Protein AF-A0A6P1XYG0-F1 (afdb_monomer_lite)

Sequence (187 aa):
MRKFFLLLVLVVIGNYGFSNEYEPEKMLTEVNDDVAMYLGGVVAKGTGVTALQTNIVPQGKADIVITSAAGKKFEITGMKCTSMVQALDASNNEVAYMVTLFTVKESSLNKLNKQVKKNQVKFSTLLNTLGEKDLDSEMAGTAEEPDTNTFAKLRNLQVYDIFVKTLESKEIHLQIYVENFHDAKDL

pLDDT: mean 85.03, std 18.61, range [27.89, 98.38]

Foldseek 3Di:
DDDDDPDDDDDDDDDDDDPDPQDDDFDDKDQDQAKFKDFQPDQAHRRGIQEAEEQDDQDDRGWIKIFHSPQFAKFWQWKKKKKKKFFAAPVRDTPKMKIKIKIFDRVCSVQLRVQQDSRMHIPVRSVVSDDPVRIDMDMDMDRDDGDLVGGQKMKIWMKMWIWMATPVRDIGIHIYIHIHMDTSVRD

Radius of gyration: 18.16 Å; chains: 1; bounding box: 42×34×52 Å

Organism: NCBI:txid69710

Secondary structure (DSSP, 8-state):
-PPPPPPPP---------TTTSSPPPPPP-B-SSSEEEETT---TT--BSEEEESS---GGGPEEEE-TT---EEEEEEEEEEEEEEE-TT--EEEEEEEEEEE-HHHHHHHHHH-BTTEEEHHHHHHH--GGGEEEEEEE-SSPPPTTT-SEEEEEEEEEEEEEETT--EEEEEEEEEEEEEGGG-

Structure (mmCIF, N/CA/C/O backbone):
data_AF-A0A6P1XYG0-F1
#
_entry.id   AF-A0A6P1XYG0-F1
#
loop_
_atom_site.group_PDB
_atom_site.id
_atom_site.type_symbol
_atom_site.label_atom_id
_atom_site.label_alt_id
_atom_site.label_comp_id
_atom_site.label_asym_id
_atom_site.label_entity_id
_atom_site.label_seq_id
_atom_site.pdbx_PDB_ins_code
_atom_site.Cartn_x
_atom_site.Cartn_y
_atom_site.Cartn_z
_atom_site.occupancy
_atom_site.B_iso_or_equiv
_atom_site.auth_seq_id
_atom_site.auth_comp_id
_atom_site.auth_asym_id
_atom_site.auth_atom_id
_atom_site.pdbx_PDB_model_num
ATOM 1 N N . MET A 1 1 ? -15.536 10.580 -18.070 1.00 32.19 1 MET A N 1
ATOM 2 C CA . MET A 1 1 ? -14.247 10.304 -18.736 1.00 32.19 1 MET A CA 1
ATOM 3 C C . MET A 1 1 ? -13.171 11.146 -18.067 1.00 32.19 1 MET A C 1
ATOM 5 O O . MET A 1 1 ? -13.105 12.342 -18.322 1.00 32.19 1 MET A O 1
ATOM 9 N N . ARG A 1 2 ? -12.423 10.573 -17.115 1.00 27.89 2 ARG A N 1
ATOM 10 C CA . ARG A 1 2 ? -11.302 11.261 -16.457 1.00 27.89 2 ARG A CA 1
ATOM 11 C C . ARG A 1 2 ? -10.051 10.996 -17.292 1.00 27.89 2 ARG A C 1
ATOM 13 O O . ARG A 1 2 ? -9.730 9.843 -17.549 1.00 27.89 2 ARG A O 1
ATOM 20 N N . LYS A 1 3 ? -9.454 12.073 -17.795 1.00 29.44 3 LYS A N 1
ATOM 21 C CA . LYS A 1 3 ? -8.287 12.072 -18.678 1.00 29.44 3 LYS A CA 1
ATOM 22 C C . LYS A 1 3 ? -7.075 11.574 -17.886 1.00 29.44 3 LYS A C 1
ATOM 24 O O . LYS A 1 3 ? -6.761 12.160 -16.854 1.00 29.44 3 LYS A O 1
ATOM 29 N N . PHE A 1 4 ? -6.443 10.500 -18.350 1.00 33.53 4 PHE A N 1
ATOM 30 C CA . PHE A 1 4 ? -5.111 10.106 -17.900 1.00 33.53 4 PHE A CA 1
ATOM 31 C C . PHE A 1 4 ? -4.121 11.177 -18.373 1.00 33.53 4 PHE A C 1
ATOM 33 O O . PHE A 1 4 ? -4.112 11.539 -19.550 1.00 33.53 4 PHE A O 1
ATOM 40 N N . PHE A 1 5 ? -3.358 11.737 -17.438 1.00 34.00 5 PHE A N 1
ATOM 41 C CA . PHE A 1 5 ? -2.269 12.663 -17.725 1.00 34.00 5 PHE A CA 1
ATOM 42 C C . PHE A 1 5 ? -1.108 11.877 -18.350 1.00 34.00 5 PHE A C 1
ATOM 44 O O . PHE A 1 5 ? -0.567 10.981 -17.710 1.00 34.00 5 PHE A O 1
ATOM 51 N N . LEU A 1 6 ? -0.726 12.218 -19.586 1.00 30.80 6 LEU A N 1
ATOM 52 C CA . LEU A 1 6 ? 0.629 11.967 -20.080 1.00 30.80 6 LEU A CA 1
ATOM 53 C C . LEU A 1 6 ? 1.567 12.894 -19.298 1.00 30.80 6 LEU A C 1
ATOM 55 O O . LEU A 1 6 ? 1.412 14.115 -19.370 1.00 30.80 6 LEU A O 1
ATOM 59 N N . LEU A 1 7 ? 2.499 12.325 -18.532 1.00 30.70 7 LEU A N 1
ATOM 60 C CA . LEU A 1 7 ? 3.498 13.090 -17.791 1.00 30.70 7 LEU A CA 1
ATOM 61 C C . LEU A 1 7 ? 4.706 13.368 -18.696 1.00 30.70 7 LEU A C 1
ATOM 63 O O . LEU A 1 7 ? 5.314 12.451 -19.240 1.00 30.70 7 LEU A O 1
ATOM 67 N N . LEU A 1 8 ? 5.026 14.650 -18.857 1.00 27.98 8 LEU A N 1
ATOM 68 C CA . LEU A 1 8 ? 6.219 15.159 -19.529 1.00 27.98 8 LEU A CA 1
ATOM 69 C C . LEU A 1 8 ? 7.415 15.002 -18.569 1.00 27.98 8 LEU A C 1
ATOM 71 O O . LEU A 1 8 ? 7.366 15.524 -17.455 1.00 27.98 8 LEU A O 1
ATOM 75 N N . VAL A 1 9 ? 8.467 14.286 -18.974 1.00 35.31 9 VAL A N 1
ATOM 76 C CA . VAL A 1 9 ? 9.662 14.041 -18.146 1.00 35.31 9 VAL A CA 1
ATOM 77 C C . VAL A 1 9 ? 10.567 15.278 -18.156 1.00 35.31 9 VAL A C 1
ATOM 79 O O . VAL A 1 9 ? 11.023 15.716 -19.212 1.00 35.31 9 VAL A O 1
ATOM 82 N N . LEU A 1 10 ? 10.828 15.850 -16.976 1.00 30.33 10 LEU A N 1
ATOM 83 C CA . LEU A 1 10 ? 11.846 16.880 -16.751 1.00 30.33 10 LEU A CA 1
ATOM 84 C C . LEU A 1 10 ? 13.050 16.252 -16.038 1.00 30.33 10 LEU A C 1
ATOM 86 O O . LEU A 1 10 ? 12.907 15.585 -15.017 1.00 30.33 10 LEU A O 1
ATOM 90 N N . VAL A 1 11 ? 14.225 16.492 -16.618 1.00 37.03 11 VAL A N 1
ATOM 91 C CA . VAL A 1 11 ? 15.544 15.981 -16.228 1.00 37.03 11 VAL A CA 1
ATOM 92 C C . VAL A 1 11 ? 15.911 16.391 -14.800 1.00 37.03 11 VAL A C 1
ATOM 94 O O . VAL A 1 11 ? 15.968 17.581 -14.492 1.00 37.03 11 VAL A O 1
ATOM 97 N N . VAL A 1 12 ? 16.267 15.412 -13.966 1.00 39.09 12 VAL A N 1
ATOM 98 C CA . VAL A 1 12 ? 17.053 15.625 -12.743 1.00 39.09 12 VAL A CA 1
ATOM 99 C C . VAL A 1 12 ? 18.252 14.684 -12.787 1.00 39.09 12 VAL A C 1
ATOM 101 O O . VAL A 1 12 ? 18.105 13.475 -12.929 1.00 39.09 12 VAL A O 1
ATOM 104 N N . ILE A 1 13 ? 19.450 15.265 -12.711 1.00 46.19 13 ILE A N 1
ATOM 105 C CA . ILE A 1 13 ? 20.725 14.547 -12.685 1.00 46.19 13 ILE A CA 1
ATOM 106 C C . ILE A 1 13 ? 20.932 13.965 -11.284 1.00 46.19 13 ILE A C 1
ATOM 108 O O . ILE A 1 13 ? 20.944 14.708 -10.305 1.00 46.19 13 ILE A O 1
ATOM 112 N N . GLY A 1 14 ? 21.180 12.658 -11.212 1.00 34.31 14 GLY A N 1
ATOM 113 C CA . GLY A 1 14 ? 21.637 11.975 -10.005 1.00 34.31 14 GLY A CA 1
ATOM 114 C C . GLY A 1 14 ? 22.116 10.559 -10.317 1.00 34.31 14 GLY A C 1
ATOM 115 O O . GLY A 1 14 ? 21.328 9.625 -10.312 1.00 34.31 14 GLY A O 1
ATOM 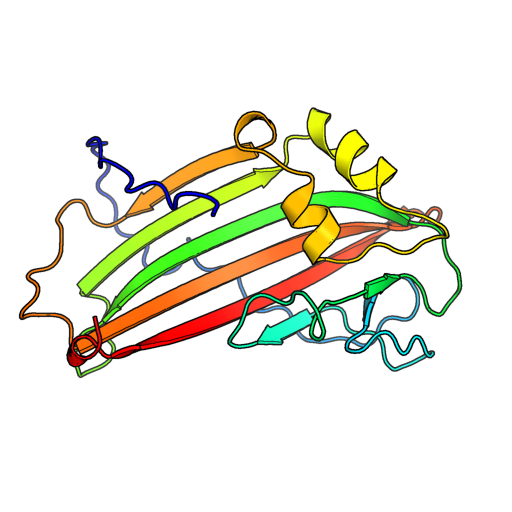116 N N . ASN A 1 15 ? 23.413 10.408 -10.594 1.00 42.38 15 ASN A N 1
ATOM 117 C CA . ASN A 1 15 ? 24.101 9.114 -10.590 1.00 42.38 15 ASN A CA 1
ATOM 118 C C . ASN A 1 15 ? 24.226 8.624 -9.143 1.00 42.38 15 ASN A C 1
ATOM 120 O O . ASN A 1 15 ? 24.768 9.377 -8.346 1.00 42.38 15 ASN A O 1
ATOM 124 N N . TYR A 1 16 ? 23.787 7.401 -8.838 1.00 38.59 16 TYR A N 1
ATOM 125 C CA . TYR A 1 16 ? 24.490 6.362 -8.060 1.00 38.59 16 TYR A CA 1
ATOM 126 C C . TYR A 1 16 ? 23.597 5.109 -8.042 1.00 38.59 16 TYR A C 1
ATOM 128 O O . TYR A 1 16 ? 22.403 5.193 -7.772 1.00 38.59 16 TYR A O 1
ATOM 136 N N . GLY A 1 17 ? 24.166 3.956 -8.406 1.00 44.09 17 GLY A N 1
ATOM 137 C CA . GLY A 1 17 ? 23.440 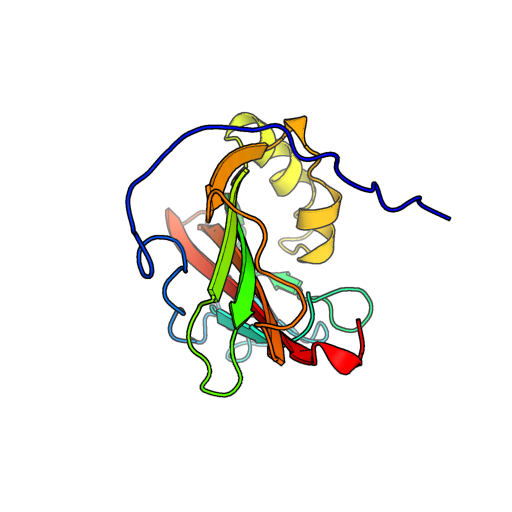2.692 -8.519 1.00 44.09 17 GLY A CA 1
ATOM 138 C C . GLY A 1 17 ? 22.923 2.188 -7.172 1.00 44.09 17 GLY A C 1
ATOM 139 O O . GLY A 1 17 ? 23.692 2.069 -6.224 1.00 44.09 17 GLY A O 1
ATOM 140 N N . PHE A 1 18 ? 21.635 1.850 -7.121 1.00 41.34 18 PHE A N 1
ATOM 141 C CA . PHE A 1 18 ? 20.968 1.317 -5.933 1.00 41.34 18 PHE A CA 1
ATOM 142 C C . PHE A 1 18 ? 19.881 0.315 -6.323 1.00 41.34 18 PHE A C 1
ATOM 144 O O . PHE A 1 18 ? 18.714 0.557 -6.063 1.00 41.34 18 PHE A O 1
ATOM 151 N N . SER A 1 19 ? 20.217 -0.824 -6.935 1.00 39.41 19 SER A N 1
ATOM 152 C CA . SER A 1 19 ? 19.186 -1.771 -7.404 1.00 39.41 19 SER A CA 1
ATOM 153 C C . SER A 1 19 ? 18.402 -2.499 -6.289 1.00 39.41 19 SER A C 1
ATOM 155 O O . SER A 1 19 ? 17.571 -3.339 -6.598 1.00 39.41 19 SER A O 1
ATOM 157 N N . ASN A 1 20 ? 18.668 -2.219 -5.002 1.00 46.09 20 ASN A N 1
ATOM 158 C CA . ASN A 1 20 ? 18.039 -2.884 -3.847 1.00 46.09 20 ASN A CA 1
ATOM 159 C C . ASN A 1 20 ? 17.537 -1.933 -2.736 1.00 46.09 20 ASN A C 1
ATOM 161 O O . ASN A 1 20 ? 16.989 -2.422 -1.754 1.00 46.09 20 ASN A O 1
ATOM 165 N N . GLU A 1 21 ? 17.706 -0.606 -2.831 1.00 56.50 21 GLU A N 1
ATOM 166 C CA . GLU A 1 21 ? 17.231 0.309 -1.765 1.00 56.50 21 GLU A CA 1
ATOM 167 C C . GLU A 1 21 ? 15.785 0.780 -1.955 1.00 56.50 21 GLU A C 1
ATOM 169 O O . GLU A 1 21 ? 15.158 1.262 -1.014 1.00 56.50 21 GLU A O 1
ATOM 174 N N . TYR A 1 22 ? 15.241 0.656 -3.165 1.00 70.12 22 TYR A N 1
ATOM 175 C CA . TYR A 1 22 ? 13.968 1.281 -3.515 1.00 70.12 22 TYR A CA 1
ATOM 176 C C . TYR A 1 22 ? 12.751 0.356 -3.422 1.00 70.12 22 TYR A C 1
ATOM 178 O O . TYR A 1 22 ? 11.627 0.850 -3.351 1.00 70.12 22 TYR A O 1
ATOM 186 N N . GLU A 1 23 ? 12.943 -0.965 -3.434 1.00 85.19 23 GLU A N 1
ATOM 187 C CA . GLU A 1 23 ? 11.863 -1.943 -3.321 1.00 85.19 23 GLU A CA 1
ATOM 188 C C . GLU A 1 23 ? 11.656 -2.324 -1.849 1.00 85.19 23 GLU A C 1
ATOM 190 O O . GLU A 1 23 ? 12.553 -2.913 -1.244 1.00 85.19 23 GLU A O 1
ATOM 195 N N . PRO A 1 24 ? 10.490 -2.019 -1.248 1.00 86.00 24 PRO A N 1
ATOM 196 C CA . PRO A 1 24 ? 10.226 -2.392 0.131 1.00 86.00 24 PRO A CA 1
ATOM 197 C C . PRO A 1 24 ? 10.211 -3.908 0.308 1.00 86.00 24 PRO A C 1
ATOM 199 O O . PRO A 1 24 ? 9.669 -4.644 -0.521 1.00 86.00 24 PRO A O 1
ATOM 202 N N . GLU A 1 25 ? 10.744 -4.366 1.439 1.00 89.88 25 GLU A N 1
ATOM 203 C CA . GLU A 1 25 ? 10.671 -5.770 1.822 1.00 89.88 25 GLU A CA 1
ATOM 204 C C . GLU A 1 25 ? 9.207 -6.219 1.950 1.00 89.88 25 GLU A C 1
ATOM 206 O O . GLU A 1 25 ? 8.357 -5.530 2.530 1.00 89.88 25 GLU A O 1
ATOM 211 N N . LYS A 1 26 ? 8.914 -7.405 1.405 1.00 92.81 26 LYS A N 1
ATOM 212 C CA . LYS A 1 26 ? 7.611 -8.055 1.556 1.00 92.81 26 LYS A CA 1
ATOM 213 C C . LYS A 1 26 ? 7.416 -8.435 3.020 1.00 92.81 26 LYS A C 1
ATOM 215 O O . LYS A 1 26 ? 8.128 -9.293 3.539 1.00 92.81 26 LYS A O 1
ATOM 220 N N . MET A 1 27 ? 6.406 -7.864 3.662 1.00 93.44 27 MET A N 1
ATOM 221 C CA . MET A 1 27 ? 6.009 -8.281 5.001 1.00 93.44 27 MET A CA 1
ATOM 222 C C . MET A 1 27 ? 5.564 -9.745 5.011 1.00 93.44 27 MET A C 1
ATOM 224 O O . MET A 1 27 ? 4.827 -10.205 4.130 1.00 93.44 27 MET A O 1
ATOM 228 N N . LEU A 1 28 ? 5.938 -10.464 6.070 1.00 91.88 28 LEU A N 1
ATOM 229 C CA . LEU A 1 28 ? 5.327 -11.751 6.372 1.00 91.88 28 LEU A CA 1
ATOM 230 C C . LEU A 1 28 ? 3.842 -11.544 6.682 1.00 91.88 28 LEU A C 1
ATOM 232 O O . LEU A 1 28 ? 3.452 -10.648 7.429 1.00 91.88 28 LEU A O 1
ATOM 236 N N . THR A 1 29 ? 3.003 -12.377 6.071 1.00 93.94 29 THR A N 1
ATOM 237 C CA . THR A 1 29 ? 1.561 -12.325 6.302 1.00 93.94 29 THR A CA 1
ATOM 238 C C . THR A 1 29 ? 1.241 -12.929 7.660 1.00 93.94 29 THR A C 1
ATOM 240 O O . THR A 1 29 ? 1.461 -14.118 7.880 1.00 93.94 29 THR A O 1
ATOM 243 N N . GLU A 1 30 ? 0.670 -12.121 8.545 1.00 94.81 30 GLU A N 1
ATOM 244 C CA . GLU A 1 30 ? 0.225 -12.551 9.866 1.00 94.81 30 GLU A CA 1
ATOM 245 C C . GLU A 1 30 ? -1.278 -12.344 10.017 1.00 94.81 30 GLU A C 1
ATOM 247 O O . GLU A 1 30 ? -1.858 -11.402 9.470 1.00 94.81 30 GLU A O 1
ATOM 252 N N . VAL A 1 31 ? -1.912 -13.225 10.790 1.00 94.38 31 VAL A N 1
ATOM 253 C CA . VAL A 1 31 ? -3.308 -13.059 11.193 1.00 94.38 31 VAL A CA 1
ATOM 254 C C . VAL A 1 31 ? -3.376 -12.066 12.347 1.00 94.38 31 VAL A C 1
ATOM 256 O O . VAL A 1 31 ? -2.660 -12.214 13.338 1.00 94.38 31 VAL A O 1
ATOM 259 N N . ASN A 1 32 ? -4.255 -11.068 12.245 1.00 92.50 32 ASN A N 1
ATOM 260 C CA . ASN A 1 32 ? -4.389 -10.037 13.270 1.00 92.50 32 ASN A CA 1
ATOM 261 C C . ASN A 1 32 ? -5.857 -9.621 13.471 1.00 92.50 32 ASN A C 1
ATOM 263 O O . ASN A 1 32 ? -6.527 -9.153 12.553 1.00 92.50 32 ASN A O 1
ATOM 267 N N . ASP A 1 33 ? -6.362 -9.774 14.696 1.00 92.00 33 ASP A N 1
ATOM 268 C CA . ASP A 1 33 ? -7.741 -9.409 15.048 1.00 92.00 33 ASP A CA 1
ATOM 269 C C . ASP A 1 33 ? -7.874 -7.955 15.541 1.00 92.00 33 ASP A C 1
ATOM 271 O O . ASP A 1 33 ? -8.992 -7.425 15.600 1.00 92.00 33 ASP A O 1
ATOM 275 N N . ASP A 1 34 ? -6.758 -7.298 15.889 1.00 93.12 34 ASP A N 1
ATOM 276 C CA . ASP A 1 34 ? -6.751 -5.927 16.406 1.00 93.12 34 ASP A CA 1
ATOM 277 C C . ASP A 1 34 ? -7.075 -4.931 15.299 1.00 93.12 34 ASP A C 1
ATOM 279 O O . ASP A 1 34 ? -8.057 -4.208 15.414 1.00 93.12 34 ASP A O 1
ATOM 283 N N . VAL A 1 35 ? -6.282 -4.901 14.228 1.00 96.19 35 VAL A N 1
ATOM 284 C CA . VAL A 1 35 ? -6.584 -4.191 12.979 1.00 96.19 35 VAL A CA 1
ATOM 285 C C . VAL A 1 35 ? -5.926 -4.963 11.844 1.00 96.19 35 VAL A C 1
ATOM 287 O O . VAL A 1 35 ? -4.747 -5.297 11.936 1.00 96.19 35 VAL A O 1
ATOM 290 N N . ALA A 1 36 ? -6.679 -5.249 10.787 1.00 97.00 36 ALA A N 1
ATOM 291 C CA . ALA A 1 36 ? -6.201 -6.020 9.650 1.00 97.00 36 ALA A CA 1
ATOM 292 C C . ALA A 1 36 ? -6.983 -5.717 8.372 1.00 97.00 36 ALA A C 1
ATOM 294 O O . ALA A 1 36 ? -7.974 -4.978 8.376 1.00 97.00 36 ALA A O 1
ATOM 295 N N . MET A 1 37 ? -6.524 -6.316 7.278 1.00 97.06 37 MET A N 1
ATOM 296 C CA . MET A 1 37 ? -7.139 -6.272 5.960 1.00 97.06 37 MET A CA 1
ATOM 297 C C . MET A 1 37 ? -8.050 -7.480 5.739 1.00 97.06 37 MET A C 1
ATOM 299 O O . MET A 1 37 ? -7.651 -8.622 5.959 1.00 97.06 37 MET A O 1
ATOM 303 N N . TYR A 1 38 ? -9.266 -7.218 5.260 1.00 95.31 38 TYR A N 1
ATOM 304 C CA . TYR A 1 38 ? -10.291 -8.218 4.965 1.00 95.31 38 TYR A CA 1
ATOM 305 C C . TYR A 1 38 ? -10.712 -8.120 3.500 1.00 95.31 38 TYR A C 1
ATOM 307 O O . TYR A 1 38 ? -11.203 -7.079 3.045 1.00 95.31 38 TYR A O 1
ATOM 315 N N . LEU A 1 39 ? -10.544 -9.218 2.764 1.00 86.94 39 LEU A N 1
ATOM 316 C CA . LEU A 1 39 ? -10.952 -9.327 1.367 1.00 86.94 39 LEU A CA 1
ATOM 317 C C . LEU A 1 39 ? -12.433 -9.710 1.271 1.00 86.94 39 LEU A C 1
ATOM 319 O O . LEU A 1 39 ? -12.933 -10.530 2.037 1.00 86.94 39 LEU A O 1
ATOM 323 N N . GLY A 1 40 ? -13.156 -9.108 0.325 1.00 77.44 40 GLY A N 1
ATOM 324 C CA . GLY A 1 40 ? -14.565 -9.440 0.075 1.00 77.44 40 GLY A CA 1
ATOM 325 C C . GLY A 1 40 ? -15.546 -8.977 1.162 1.00 77.44 40 GLY A C 1
ATOM 326 O O . GLY A 1 40 ? -16.731 -9.291 1.085 1.00 77.44 40 GLY A O 1
ATOM 327 N N . GLY A 1 41 ? -15.084 -8.213 2.158 1.00 70.75 41 GLY A N 1
ATOM 328 C CA . GLY A 1 41 ? -15.928 -7.584 3.181 1.00 70.75 41 GLY A CA 1
ATOM 329 C C . GLY A 1 41 ? -16.440 -8.514 4.286 1.00 70.75 41 GLY A C 1
ATOM 330 O O . GLY A 1 41 ? -17.199 -8.059 5.141 1.00 70.75 41 GLY A O 1
ATOM 331 N N . VAL A 1 42 ? -16.034 -9.786 4.301 1.00 82.56 42 VAL A N 1
ATOM 332 C CA . VAL A 1 42 ? -16.323 -10.699 5.415 1.00 82.56 42 VAL A CA 1
ATOM 333 C C . VAL A 1 42 ? -15.333 -10.417 6.540 1.00 82.56 42 VAL A C 1
ATOM 335 O O . VAL A 1 42 ? -14.134 -10.619 6.375 1.00 82.56 42 VAL A O 1
ATOM 338 N N . VAL A 1 43 ? -15.837 -9.945 7.680 1.00 89.06 43 VAL A N 1
ATOM 339 C CA . VAL A 1 43 ? -15.028 -9.616 8.862 1.00 89.06 43 VAL A CA 1
ATOM 340 C C . VAL A 1 43 ? -15.284 -10.664 9.937 1.00 89.06 43 VAL A C 1
ATOM 342 O O . VAL A 1 43 ? -16.347 -10.675 10.557 1.00 89.06 43 VAL A O 1
ATOM 345 N N . ALA A 1 44 ? -14.317 -11.554 10.147 1.00 90.00 44 ALA A N 1
ATOM 346 C CA . ALA A 1 44 ? -14.366 -12.595 11.165 1.00 90.00 44 ALA A CA 1
ATOM 347 C C . ALA A 1 44 ? -13.013 -12.713 11.877 1.00 90.00 44 ALA A C 1
ATOM 349 O O . ALA A 1 44 ? -11.963 -12.427 11.304 1.00 90.00 44 ALA A O 1
ATOM 350 N N . LYS A 1 45 ? -13.034 -13.140 13.142 1.00 91.88 45 LYS A N 1
ATOM 351 C CA . LYS A 1 45 ? -11.795 -13.401 13.880 1.00 91.88 45 LYS A CA 1
ATOM 352 C C . LYS A 1 45 ? -10.981 -14.485 13.181 1.00 91.88 45 LYS A C 1
ATOM 354 O O . LYS A 1 45 ? -11.545 -15.477 12.719 1.00 91.88 45 LYS A O 1
ATOM 359 N N . GLY A 1 46 ? -9.672 -14.293 13.122 1.00 92.00 46 GLY A N 1
ATOM 360 C CA . GLY A 1 46 ? -8.740 -15.223 12.499 1.00 92.00 46 GLY A CA 1
ATOM 361 C C . GLY A 1 46 ? -8.651 -15.131 10.972 1.00 92.00 46 GLY A C 1
ATOM 362 O O . GLY A 1 46 ? -7.892 -15.894 10.382 1.00 92.00 46 GLY A O 1
ATOM 363 N N . THR A 1 47 ? -9.406 -14.237 10.317 1.00 92.50 47 THR A N 1
ATOM 364 C CA . THR A 1 47 ? -9.410 -14.121 8.843 1.00 92.50 47 THR A CA 1
ATOM 365 C C . THR A 1 47 ? -8.747 -12.851 8.318 1.00 92.50 47 THR A C 1
ATOM 367 O O . THR A 1 47 ? -8.505 -12.749 7.119 1.00 92.50 47 THR A O 1
ATOM 370 N N . GLY A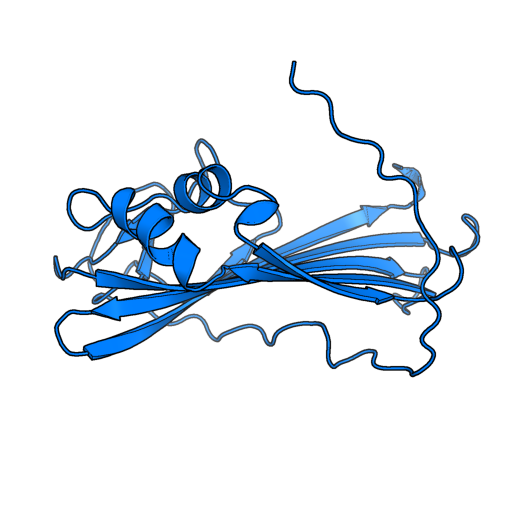 1 48 ? -8.507 -11.862 9.180 1.00 94.81 48 GLY A N 1
ATOM 371 C CA . GLY A 1 48 ? -7.839 -10.619 8.807 1.00 94.81 48 GLY A CA 1
ATOM 372 C C . GLY A 1 48 ? -6.330 -10.802 8.719 1.00 94.81 48 GLY A C 1
ATOM 373 O O . GLY A 1 48 ? -5.744 -11.444 9.590 1.00 94.81 48 GLY A O 1
ATOM 374 N N . VAL A 1 49 ? -5.707 -10.207 7.700 1.00 95.88 49 VAL A N 1
ATOM 375 C CA . VAL A 1 49 ? -4.257 -10.296 7.467 1.00 95.88 49 VAL A CA 1
ATOM 376 C C . VAL A 1 49 ? -3.550 -8.942 7.533 1.00 95.88 49 VAL A C 1
ATOM 378 O O . VAL A 1 49 ? -4.137 -7.907 7.211 1.00 95.88 49 VAL A O 1
ATOM 381 N N . THR A 1 50 ? -2.278 -8.945 7.929 1.00 97.12 50 THR A N 1
ATOM 382 C CA . THR A 1 50 ? -1.410 -7.753 7.929 1.00 97.12 50 THR A CA 1
ATOM 383 C C . THR A 1 50 ? -0.767 -7.473 6.575 1.00 97.12 50 THR A C 1
ATOM 385 O O . THR A 1 50 ? -0.486 -6.321 6.270 1.00 97.12 50 THR A O 1
ATOM 388 N N . ALA A 1 51 ? -0.590 -8.481 5.723 1.00 97.06 51 ALA A N 1
ATOM 389 C CA . ALA A 1 51 ? -0.008 -8.310 4.397 1.00 97.06 51 ALA A CA 1
ATOM 390 C C . ALA A 1 51 ? -0.865 -8.980 3.317 1.00 97.06 51 ALA A C 1
ATOM 392 O O . ALA A 1 51 ? -1.462 -10.032 3.547 1.00 97.06 51 ALA A O 1
ATOM 393 N N . LEU A 1 52 ? -0.928 -8.367 2.136 1.00 95.19 52 LEU A N 1
ATOM 394 C CA . LEU A 1 52 ? -1.558 -8.933 0.946 1.00 95.19 52 LEU A CA 1
ATOM 395 C C . LEU A 1 52 ? -0.629 -8.782 -0.255 1.00 95.19 52 LEU A C 1
ATOM 397 O O . LEU A 1 52 ? -0.169 -7.682 -0.544 1.00 95.19 52 LEU A O 1
ATOM 401 N N . GLN A 1 53 ? -0.448 -9.866 -1.005 1.00 94.81 53 GLN A N 1
ATOM 402 C CA . GLN A 1 53 ? 0.198 -9.849 -2.315 1.00 94.81 53 GLN A CA 1
ATOM 403 C C . GLN A 1 53 ? -0.855 -10.051 -3.409 1.00 94.81 53 GLN A C 1
ATOM 405 O O . GLN A 1 53 ? -1.714 -10.927 -3.299 1.00 94.81 53 GLN A O 1
ATOM 410 N N . THR A 1 54 ? -0.820 -9.224 -4.450 1.00 93.81 54 THR A N 1
ATOM 411 C CA . THR A 1 54 ? -1.794 -9.237 -5.552 1.00 93.81 54 THR A CA 1
ATOM 412 C C . THR A 1 54 ? -1.144 -8.742 -6.844 1.00 93.81 54 THR A C 1
ATOM 414 O O . THR A 1 54 ? -0.081 -8.132 -6.815 1.00 93.81 54 THR A O 1
ATOM 417 N N . ASN A 1 55 ? -1.784 -8.973 -7.988 1.00 92.50 55 ASN A N 1
ATOM 418 C CA . ASN A 1 55 ? -1.358 -8.435 -9.283 1.00 92.50 55 ASN A CA 1
ATOM 419 C C . ASN A 1 55 ? -2.162 -7.206 -9.735 1.00 92.50 55 ASN A C 1
ATOM 421 O O . ASN A 1 55 ? -1.854 -6.592 -10.755 1.00 92.50 55 ASN A O 1
ATOM 425 N N . ILE A 1 56 ? -3.203 -6.834 -8.987 1.00 89.62 56 ILE A N 1
ATOM 426 C CA . ILE A 1 56 ? -4.078 -5.700 -9.296 1.00 89.62 56 ILE A CA 1
ATOM 427 C C . ILE A 1 56 ? -4.306 -4.888 -8.025 1.00 89.62 56 ILE A C 1
ATOM 429 O O . ILE A 1 56 ? -4.582 -5.458 -6.967 1.00 89.62 56 ILE A O 1
ATOM 433 N N . VAL A 1 57 ? -4.241 -3.557 -8.147 1.00 92.00 57 VAL A N 1
ATOM 434 C CA . VAL A 1 57 ? -4.567 -2.631 -7.055 1.00 92.00 57 VAL A CA 1
ATOM 435 C C . VAL A 1 57 ? -6.010 -2.888 -6.588 1.00 92.00 57 VAL A C 1
ATOM 437 O O . VAL A 1 57 ? -6.938 -2.753 -7.393 1.00 92.00 57 VAL A O 1
ATOM 440 N N . PRO A 1 58 ? -6.234 -3.257 -5.314 1.00 91.12 58 PRO A N 1
ATOM 441 C CA . PRO A 1 58 ? -7.560 -3.602 -4.807 1.00 91.12 58 PRO A CA 1
ATOM 442 C C . PRO A 1 58 ? -8.543 -2.429 -4.884 1.00 91.12 58 PRO A C 1
ATOM 444 O O . PRO A 1 58 ? -8.322 -1.366 -4.308 1.00 91.12 58 PRO A O 1
ATOM 447 N N . GLN A 1 59 ? -9.650 -2.621 -5.602 1.00 90.00 59 GLN A N 1
ATOM 448 C CA . GLN A 1 59 ? -10.694 -1.610 -5.781 1.00 90.00 59 GLN A CA 1
ATOM 449 C C . GLN A 1 59 ? -12.029 -2.234 -6.214 1.00 90.00 59 GLN A C 1
ATOM 451 O O . GLN A 1 59 ? -12.105 -3.389 -6.643 1.00 90.00 59 GLN A O 1
ATOM 456 N N . GLY A 1 60 ? -13.113 -1.457 -6.130 1.00 87.94 60 GLY A N 1
ATOM 457 C CA . GLY A 1 60 ? -14.440 -1.889 -6.572 1.00 87.94 60 GLY A CA 1
ATOM 458 C C . GLY A 1 60 ? -14.947 -3.108 -5.794 1.00 87.94 60 GLY A C 1
ATOM 459 O O . GLY A 1 60 ? -15.141 -3.035 -4.582 1.00 87.94 60 GLY A O 1
ATOM 460 N N . LYS A 1 61 ? -15.191 -4.226 -6.492 1.00 85.38 61 LYS A N 1
ATOM 461 C CA . LYS A 1 61 ? -15.638 -5.489 -5.870 1.00 85.38 61 LYS A CA 1
ATOM 462 C C . LYS A 1 61 ? -14.514 -6.246 -5.151 1.00 85.38 61 LYS A C 1
ATOM 464 O O . LYS A 1 61 ? -14.815 -7.038 -4.269 1.00 85.38 61 LYS A O 1
ATOM 469 N N . ALA A 1 62 ? -13.259 -6.000 -5.523 1.00 88.19 62 ALA A N 1
ATOM 470 C CA . ALA A 1 62 ? -12.074 -6.622 -4.929 1.00 88.19 62 ALA A CA 1
ATOM 471 C C . ALA A 1 62 ? -11.408 -5.722 -3.873 1.00 88.19 62 ALA A C 1
ATOM 473 O O . ALA A 1 62 ? -10.274 -5.966 -3.479 1.00 88.19 62 ALA A O 1
ATOM 474 N N . ASP A 1 63 ? -12.084 -4.650 -3.454 1.00 93.12 63 ASP A N 1
ATOM 475 C CA . ASP A 1 63 ? -11.558 -3.708 -2.473 1.00 93.12 63 ASP A CA 1
ATOM 476 C C . ASP A 1 63 ? -11.345 -4.374 -1.108 1.00 93.12 63 ASP A C 1
ATOM 478 O O . ASP A 1 63 ? -12.053 -5.311 -0.724 1.00 93.12 63 ASP A O 1
ATOM 482 N N . ILE A 1 64 ? -10.385 -3.841 -0.365 1.00 95.44 64 ILE A N 1
ATOM 483 C CA . ILE A 1 64 ? -10.025 -4.315 0.966 1.00 95.44 64 ILE A CA 1
ATOM 484 C C . ILE A 1 64 ? -10.723 -3.447 1.997 1.00 95.44 64 ILE A C 1
ATOM 486 O O . ILE A 1 64 ? -10.704 -2.217 1.910 1.00 95.44 64 ILE A O 1
ATOM 490 N N . VAL A 1 65 ? -11.286 -4.084 3.017 1.00 96.50 65 VAL A N 1
ATOM 491 C CA . VAL A 1 65 ? -11.730 -3.390 4.225 1.00 96.50 65 VAL A CA 1
ATOM 492 C C . VAL A 1 65 ? -10.632 -3.487 5.276 1.00 96.50 65 VAL A C 1
ATOM 494 O O . VAL A 1 65 ? -10.225 -4.582 5.645 1.00 96.50 65 VAL A O 1
ATOM 497 N N . ILE A 1 66 ? -10.172 -2.341 5.771 1.00 97.69 66 ILE A N 1
ATOM 498 C CA . ILE A 1 66 ? -9.275 -2.235 6.921 1.00 97.69 66 ILE A CA 1
ATOM 499 C C . ILE A 1 66 ? -10.145 -2.018 8.157 1.00 97.69 66 ILE A C 1
ATOM 501 O O . ILE A 1 66 ? -10.873 -1.022 8.238 1.00 97.69 66 ILE A O 1
ATOM 505 N N . THR A 1 67 ? -10.122 -2.963 9.095 1.00 96.44 67 THR A N 1
ATOM 506 C CA . THR A 1 67 ? -10.952 -2.916 10.309 1.00 96.44 67 THR A CA 1
ATOM 507 C C . THR A 1 67 ? -10.426 -3.835 11.416 1.00 96.44 67 THR A C 1
ATOM 509 O O . THR A 1 67 ? -9.421 -4.517 11.245 1.00 96.44 67 THR A O 1
ATOM 512 N N . SER A 1 68 ? -11.116 -3.848 12.556 1.00 93.75 68 SER A N 1
ATOM 513 C CA . SER A 1 68 ? -10.866 -4.707 13.710 1.00 93.75 68 SER A CA 1
ATOM 514 C C . SER A 1 68 ? -11.957 -5.769 13.841 1.00 93.75 68 SER A C 1
ATOM 516 O O . SER A 1 68 ? -13.113 -5.422 14.094 1.00 93.75 68 SER A O 1
ATOM 518 N N . ALA A 1 69 ? -11.609 -7.059 13.778 1.00 91.25 69 ALA A N 1
ATOM 519 C CA . ALA A 1 69 ? -12.544 -8.125 14.163 1.00 91.25 69 ALA A CA 1
ATOM 520 C C . ALA A 1 69 ? -12.804 -8.144 15.681 1.00 91.25 69 ALA A C 1
ATOM 522 O O . ALA A 1 69 ? -13.828 -8.659 16.135 1.00 91.25 69 ALA A O 1
ATOM 523 N N . ALA A 1 70 ? -11.911 -7.547 16.477 1.00 87.56 70 ALA A N 1
ATOM 524 C CA . ALA A 1 70 ? -12.101 -7.313 17.906 1.00 87.56 70 ALA A CA 1
ATOM 525 C C . ALA A 1 70 ? -12.941 -6.055 18.226 1.00 87.56 70 ALA A C 1
ATOM 527 O O . ALA A 1 70 ? -13.193 -5.773 19.397 1.00 87.56 70 ALA A O 1
ATOM 528 N N . GLY A 1 71 ? -13.379 -5.288 17.219 1.00 88.94 71 GLY A N 1
ATOM 529 C CA . GLY A 1 71 ? -14.160 -4.059 17.405 1.00 88.94 71 GLY A CA 1
ATOM 530 C C . GLY A 1 71 ? -13.360 -2.864 17.941 1.00 88.94 71 GLY A C 1
ATOM 531 O O . GLY A 1 71 ? -13.954 -1.855 18.336 1.00 88.94 71 GLY A O 1
ATOM 532 N N . LYS A 1 72 ? -12.024 -2.948 17.948 1.00 91.50 72 LYS A N 1
ATOM 533 C CA . LYS A 1 72 ? -11.132 -1.883 18.415 1.00 91.50 72 LYS A CA 1
ATOM 534 C C . LYS A 1 72 ? -11.190 -0.663 17.495 1.00 91.50 72 LYS A C 1
ATOM 536 O O . LYS A 1 72 ? -11.317 -0.765 16.275 1.00 91.50 72 LYS A O 1
ATOM 541 N N . LYS A 1 73 ? -11.086 0.519 18.107 1.00 94.75 73 LYS A N 1
ATOM 542 C CA . LYS A 1 73 ? -10.874 1.779 17.385 1.00 94.75 73 LYS A CA 1
ATOM 543 C C . LYS A 1 73 ? -9.404 1.892 16.996 1.00 94.75 73 LYS A C 1
ATOM 545 O O . LYS A 1 73 ? -8.532 1.511 17.780 1.00 94.75 73 LYS A O 1
ATOM 550 N N . PHE A 1 74 ? -9.154 2.472 15.831 1.00 96.50 74 PHE A N 1
ATOM 551 C CA . PHE A 1 74 ? -7.813 2.756 15.348 1.00 96.50 74 PHE A CA 1
ATOM 552 C C . PHE A 1 74 ? -7.769 4.089 14.609 1.00 96.50 74 PHE A C 1
ATOM 554 O O . PHE A 1 74 ? -8.797 4.598 14.153 1.00 96.50 74 PHE A O 1
ATOM 561 N N . GLU A 1 75 ? -6.562 4.614 14.491 1.00 96.44 75 GLU A N 1
ATOM 562 C CA . GLU A 1 75 ? -6.210 5.763 13.671 1.00 96.44 75 GLU A CA 1
ATOM 563 C C . GLU A 1 75 ? -5.100 5.371 12.696 1.00 96.44 75 GLU A C 1
ATOM 565 O O . GLU A 1 75 ? -4.284 4.501 12.987 1.00 96.44 75 GLU A O 1
ATOM 570 N N . ILE A 1 76 ? -5.083 6.002 11.529 1.00 97.88 76 ILE A N 1
ATOM 571 C CA . ILE A 1 76 ? -3.991 5.924 10.565 1.00 97.88 76 ILE A CA 1
ATOM 572 C C . ILE A 1 76 ? -2.941 6.945 10.994 1.00 97.88 76 ILE A C 1
ATOM 574 O O . ILE A 1 76 ? -3.234 8.142 11.066 1.00 97.88 76 ILE A O 1
ATOM 578 N N . THR A 1 77 ? -1.736 6.464 11.275 1.00 97.44 77 THR A N 1
ATOM 579 C CA . THR A 1 77 ? -0.585 7.261 11.720 1.00 97.44 77 THR A CA 1
ATOM 580 C C . THR A 1 77 ? 0.429 7.494 10.609 1.00 97.44 77 THR A C 1
ATOM 582 O O . THR A 1 77 ? 1.261 8.387 10.714 1.00 97.44 77 THR A O 1
ATOM 585 N N . GLY A 1 78 ? 0.340 6.736 9.518 1.00 97.88 78 GLY A N 1
ATOM 586 C CA . GLY A 1 78 ? 1.215 6.895 8.369 1.00 97.88 78 GLY A CA 1
ATOM 587 C C . GLY A 1 78 ? 0.696 6.132 7.164 1.00 97.88 78 GLY A C 1
ATOM 588 O O . GLY A 1 78 ? 0.001 5.125 7.296 1.00 97.88 78 GLY A O 1
ATOM 589 N N . MET A 1 79 ? 1.046 6.610 5.978 1.00 98.00 79 MET A N 1
ATOM 590 C CA . MET A 1 79 ? 0.851 5.861 4.746 1.00 98.00 79 MET A CA 1
ATOM 591 C C . MET A 1 79 ? 1.959 6.223 3.762 1.00 98.00 79 MET A C 1
ATOM 593 O O . MET A 1 79 ? 2.270 7.403 3.581 1.00 98.00 79 MET A O 1
ATOM 597 N N . LYS A 1 80 ? 2.555 5.205 3.148 1.00 96.00 80 LYS A N 1
ATOM 598 C CA . LYS A 1 80 ? 3.583 5.329 2.117 1.00 96.00 80 LYS A CA 1
ATOM 599 C C . LYS A 1 80 ? 3.183 4.502 0.904 1.00 96.00 80 LYS A C 1
ATOM 601 O O . LYS A 1 80 ? 2.469 3.508 1.034 1.00 96.00 80 LYS A O 1
ATOM 606 N N . CYS A 1 81 ? 3.619 4.932 -0.268 1.00 95.44 81 CYS A N 1
ATOM 607 C CA . CYS A 1 81 ? 3.467 4.189 -1.506 1.00 95.44 81 CYS A CA 1
ATOM 608 C C . CYS A 1 81 ? 4.783 4.220 -2.275 1.00 95.44 81 CYS A C 1
ATOM 610 O O . CYS A 1 81 ? 5.211 5.291 -2.700 1.00 95.44 81 CYS A O 1
ATOM 612 N N . THR A 1 82 ? 5.390 3.060 -2.493 1.00 94.75 82 THR A N 1
ATOM 613 C CA . THR A 1 82 ? 6.444 2.906 -3.497 1.00 94.75 82 THR A CA 1
ATOM 614 C C . THR A 1 82 ? 5.786 2.524 -4.809 1.00 94.75 82 THR A C 1
ATOM 616 O O . THR A 1 82 ? 5.175 1.463 -4.893 1.00 94.75 82 THR A O 1
ATOM 619 N N . SER A 1 83 ? 5.928 3.359 -5.834 1.00 93.38 83 SER A N 1
ATOM 620 C CA . SER A 1 83 ? 5.521 3.053 -7.205 1.00 93.38 83 SER A CA 1
ATOM 621 C C . SER A 1 83 ? 6.761 2.901 -8.065 1.00 93.38 83 SER A C 1
ATOM 623 O O . SER A 1 83 ? 7.510 3.858 -8.222 1.00 93.38 83 SER A O 1
ATOM 625 N N . MET A 1 84 ? 6.967 1.732 -8.649 1.00 91.38 84 MET A N 1
ATOM 626 C CA . MET A 1 84 ? 8.117 1.444 -9.488 1.00 91.38 84 MET A CA 1
ATOM 627 C C . MET A 1 84 ? 7.693 0.826 -10.814 1.00 91.38 84 MET A C 1
ATOM 629 O O . MET A 1 84 ? 6.802 -0.021 -10.871 1.00 91.38 84 MET A O 1
ATOM 633 N N . VAL A 1 85 ? 8.378 1.239 -11.873 1.00 90.00 85 VAL A N 1
ATOM 634 C CA . VAL A 1 85 ? 8.328 0.626 -13.195 1.00 90.00 85 VAL A CA 1
ATOM 635 C C . VAL A 1 85 ? 9.744 0.207 -13.559 1.00 90.00 85 VAL A C 1
ATOM 637 O O . VAL A 1 85 ? 10.658 1.025 -13.500 1.00 90.00 85 VAL A O 1
ATOM 640 N N . GLN A 1 86 ? 9.923 -1.058 -13.924 1.00 89.44 86 GLN A N 1
ATOM 641 C CA . GLN A 1 86 ? 11.193 -1.626 -14.371 1.00 89.44 86 GLN A CA 1
ATOM 642 C C . GLN A 1 86 ? 11.030 -2.212 -15.770 1.00 89.44 86 GLN A C 1
ATOM 644 O O . GLN A 1 86 ? 10.112 -2.994 -16.020 1.00 89.44 86 GLN A O 1
ATOM 649 N N . ALA A 1 87 ? 11.947 -1.870 -16.665 1.00 89.56 87 ALA A N 1
ATOM 650 C CA . ALA A 1 87 ? 12.127 -2.542 -17.938 1.00 89.56 87 ALA A CA 1
ATOM 651 C C . ALA A 1 87 ? 13.116 -3.694 -17.751 1.00 89.56 87 ALA A C 1
ATOM 653 O O . ALA A 1 87 ? 14.226 -3.491 -17.258 1.00 89.56 87 ALA A O 1
ATOM 654 N N . LEU A 1 88 ? 12.704 -4.903 -18.129 1.00 89.19 88 LEU A N 1
ATOM 655 C CA . LEU A 1 88 ? 13.495 -6.117 -17.959 1.00 89.19 88 LEU A CA 1
ATOM 656 C C . LEU A 1 88 ? 13.796 -6.755 -19.316 1.00 89.19 88 LEU A C 1
ATOM 658 O O . LEU A 1 88 ? 12.919 -6.823 -20.184 1.00 89.19 88 LEU A O 1
ATOM 662 N N . ASP A 1 89 ? 15.013 -7.267 -19.483 1.00 88.75 89 ASP A N 1
ATOM 663 C CA . ASP A 1 89 ? 15.399 -8.053 -20.657 1.00 88.75 89 ASP A CA 1
ATOM 664 C C . ASP A 1 89 ? 14.765 -9.465 -20.640 1.00 88.75 89 ASP A C 1
ATOM 666 O O . ASP A 1 89 ? 14.045 -9.856 -19.713 1.00 88.75 89 ASP A O 1
ATOM 670 N N . ALA A 1 90 ? 15.038 -10.268 -21.673 1.00 88.88 90 ALA A N 1
ATOM 671 C CA . ALA A 1 90 ? 14.527 -11.639 -21.783 1.00 88.88 90 ALA A CA 1
ATOM 672 C C . ALA A 1 90 ? 15.047 -12.599 -20.689 1.00 88.88 90 ALA A C 1
ATOM 674 O O . ALA A 1 90 ? 14.463 -13.662 -20.478 1.00 88.88 90 ALA A O 1
ATOM 675 N N . SER A 1 91 ? 16.125 -12.233 -19.991 1.00 89.31 91 SER A N 1
ATOM 676 C CA . SER A 1 91 ? 16.712 -12.984 -18.874 1.00 89.31 91 SER A CA 1
ATOM 677 C C . SER A 1 91 ? 16.266 -12.459 -17.503 1.00 89.31 91 SER A C 1
ATOM 679 O O . SER A 1 91 ? 16.708 -12.984 -16.483 1.00 89.31 91 SER A O 1
ATOM 681 N N . ASN A 1 92 ? 15.343 -11.488 -17.465 1.00 86.25 92 ASN A N 1
ATOM 682 C CA . ASN A 1 92 ? 14.866 -10.783 -16.270 1.00 86.25 92 ASN A CA 1
ATOM 683 C C . ASN A 1 92 ? 15.880 -9.825 -15.629 1.00 86.25 92 ASN A C 1
ATOM 685 O O . ASN A 1 92 ? 15.686 -9.451 -14.472 1.00 86.25 92 ASN A O 1
ATOM 689 N N . ASN A 1 93 ? 16.926 -9.416 -16.342 1.00 87.62 93 ASN A N 1
ATOM 690 C CA . ASN A 1 93 ? 17.833 -8.390 -15.839 1.00 87.62 93 ASN A CA 1
ATOM 691 C C . ASN A 1 93 ? 17.198 -7.008 -15.996 1.00 87.62 93 ASN A C 1
ATOM 693 O O . ASN A 1 93 ? 16.554 -6.729 -17.009 1.00 87.62 93 ASN A O 1
ATOM 697 N N . GLU A 1 94 ? 17.400 -6.144 -15.003 1.00 87.75 94 GLU A N 1
ATOM 698 C CA . GLU A 1 94 ? 16.993 -4.742 -15.071 1.00 87.75 94 GLU A CA 1
ATOM 699 C C . GLU A 1 94 ? 17.795 -4.000 -16.143 1.00 87.75 94 GLU A C 1
ATOM 701 O O . GLU A 1 94 ? 19.023 -3.949 -16.093 1.00 87.75 94 GLU A O 1
ATOM 706 N N . VAL A 1 95 ? 17.079 -3.429 -17.112 1.00 88.62 95 VAL A N 1
ATOM 707 C CA . VAL A 1 95 ? 17.631 -2.570 -18.170 1.00 88.62 95 VAL A CA 1
ATOM 708 C C . VAL A 1 95 ? 17.475 -1.102 -17.786 1.00 88.62 95 VAL A C 1
ATOM 710 O O . VAL A 1 95 ? 18.389 -0.303 -17.967 1.00 88.62 95 VAL A O 1
ATOM 713 N N . ALA A 1 96 ? 16.309 -0.751 -17.248 1.00 88.25 96 ALA A N 1
ATOM 714 C CA . ALA A 1 96 ? 15.987 0.591 -16.791 1.00 88.25 96 ALA A CA 1
ATOM 715 C C . ALA A 1 96 ? 14.913 0.538 -15.711 1.00 88.25 96 ALA A C 1
ATOM 717 O O . ALA A 1 96 ? 14.117 -0.404 -15.661 1.00 88.25 96 ALA A O 1
ATOM 718 N N . TYR A 1 97 ? 14.853 1.575 -14.883 1.00 88.00 97 TYR A N 1
ATOM 719 C CA . TYR A 1 97 ? 13.821 1.690 -13.866 1.00 88.00 97 TYR A CA 1
ATOM 720 C C . TYR A 1 97 ? 13.496 3.139 -13.543 1.00 88.00 97 TYR A C 1
ATOM 722 O O . TYR A 1 97 ? 14.319 4.041 -13.689 1.00 88.00 97 TYR A O 1
ATOM 730 N N . MET A 1 98 ? 12.290 3.339 -13.035 1.00 88.69 98 MET A N 1
ATOM 731 C CA . MET A 1 98 ? 11.871 4.563 -12.378 1.00 88.69 98 MET A CA 1
ATOM 732 C C . MET A 1 98 ? 11.077 4.180 -11.139 1.00 88.69 98 MET A C 1
ATOM 734 O O . MET A 1 98 ? 10.133 3.395 -11.217 1.00 88.69 98 MET A O 1
ATOM 738 N N . VAL A 1 99 ? 11.445 4.752 -10.003 1.00 90.38 99 VAL A N 1
ATOM 739 C CA . VAL A 1 99 ? 10.737 4.612 -8.737 1.00 90.38 99 VAL A CA 1
ATOM 740 C C . VAL A 1 99 ? 10.316 5.981 -8.229 1.00 90.38 99 VAL A C 1
ATOM 742 O O . VAL A 1 99 ? 11.056 6.959 -8.310 1.00 90.38 99 VAL A O 1
ATOM 745 N N . THR A 1 100 ? 9.107 6.056 -7.694 1.00 91.31 100 THR A N 1
ATOM 746 C CA . THR A 1 100 ? 8.606 7.204 -6.953 1.00 91.31 100 THR A CA 1
ATOM 747 C C . THR A 1 100 ? 8.113 6.737 -5.593 1.00 91.31 100 THR A C 1
ATOM 749 O O . THR A 1 100 ? 7.221 5.893 -5.493 1.00 91.31 100 THR A O 1
ATOM 752 N N . LEU A 1 101 ? 8.705 7.296 -4.546 1.00 93.38 101 LEU A N 1
ATOM 753 C CA . LEU A 1 101 ? 8.311 7.115 -3.161 1.00 93.38 101 LEU A CA 1
ATOM 754 C C . LEU A 1 101 ? 7.364 8.250 -2.795 1.00 93.38 101 LEU A C 1
ATOM 756 O O . LEU A 1 101 ? 7.760 9.411 -2.778 1.00 93.38 101 LEU A O 1
ATOM 760 N N . PHE A 1 102 ? 6.118 7.917 -2.492 1.00 94.38 102 PHE A N 1
ATOM 761 C CA . PHE A 1 102 ? 5.139 8.856 -1.970 1.00 94.38 102 PHE A CA 1
ATOM 762 C C . PHE A 1 102 ? 4.974 8.640 -0.471 1.00 94.38 102 PHE A C 1
ATOM 764 O O . PHE A 1 102 ? 4.630 7.543 -0.032 1.00 94.38 102 PHE A O 1
ATOM 771 N N . THR A 1 103 ? 5.141 9.697 0.314 1.00 96.38 103 THR A N 1
ATOM 772 C CA . THR A 1 103 ? 4.837 9.699 1.747 1.00 96.38 103 THR A CA 1
ATOM 773 C C . THR A 1 103 ? 3.669 10.636 2.006 1.00 96.38 103 THR A C 1
ATOM 775 O O . THR A 1 103 ? 3.677 11.789 1.580 1.00 96.38 103 THR A O 1
ATOM 778 N N . VAL A 1 104 ? 2.638 10.161 2.705 1.00 97.88 104 VAL A N 1
ATOM 779 C CA . VAL A 1 104 ? 1.537 11.029 3.131 1.00 97.88 104 VAL A CA 1
ATOM 780 C C . VAL A 1 104 ? 2.043 12.002 4.190 1.00 97.88 104 VAL A C 1
ATOM 782 O O . VAL A 1 104 ? 2.543 11.586 5.234 1.00 97.88 104 VAL A O 1
ATOM 785 N N . LYS A 1 105 ? 1.853 13.301 3.942 1.00 97.50 105 LYS A N 1
ATOM 786 C CA . LYS A 1 105 ? 2.191 14.362 4.898 1.00 97.50 105 LYS A CA 1
ATOM 787 C C . LYS A 1 105 ? 1.429 14.176 6.200 1.00 97.50 105 LYS A C 1
ATOM 789 O O . LYS A 1 105 ? 0.228 13.899 6.190 1.00 97.50 105 LYS A O 1
ATOM 794 N N . GLU A 1 106 ? 2.080 14.473 7.318 1.00 95.56 106 GLU A N 1
ATOM 795 C CA . GLU A 1 106 ? 1.455 14.414 8.644 1.00 95.56 106 GLU A CA 1
ATOM 796 C C . GLU A 1 106 ? 0.170 15.263 8.716 1.00 95.56 106 GLU A C 1
ATOM 798 O O . GLU A 1 106 ? -0.875 14.813 9.189 1.00 95.56 106 GLU A O 1
ATOM 803 N N . SER A 1 107 ? 0.192 16.460 8.118 1.00 95.12 107 SER A N 1
ATOM 804 C CA . SER A 1 107 ? -0.968 17.362 8.036 1.00 95.12 107 SER A CA 1
ATOM 805 C C . SER A 1 107 ? -2.161 16.782 7.255 1.00 95.12 107 SER A C 1
ATOM 807 O O . SER A 1 107 ? -3.303 17.221 7.441 1.00 95.12 107 SER A O 1
ATOM 809 N N . SER A 1 108 ? -1.928 15.765 6.421 1.00 97.31 108 SER A N 1
ATOM 810 C CA . SER A 1 108 ? -2.937 15.072 5.616 1.00 97.31 108 SER A CA 1
ATOM 811 C C . SER A 1 108 ? -3.516 13.831 6.298 1.00 97.31 108 SER A C 1
ATOM 813 O O . SER A 1 108 ? -4.597 13.386 5.903 1.00 97.31 108 SER A O 1
ATOM 815 N N . LEU A 1 109 ? -2.897 13.310 7.364 1.00 97.31 109 LEU A N 1
ATOM 816 C CA . LEU A 1 109 ? -3.397 12.135 8.099 1.00 97.31 109 LEU A CA 1
ATOM 817 C C . LEU A 1 109 ? -4.806 12.362 8.659 1.00 97.31 109 LEU A C 1
ATOM 819 O O . LEU A 1 109 ? -5.664 11.480 8.606 1.00 97.31 109 LEU A O 1
ATOM 823 N N . ASN A 1 110 ? -5.109 13.585 9.100 1.00 96.94 110 ASN A N 1
ATOM 824 C CA . ASN A 1 110 ? -6.453 13.960 9.545 1.00 96.94 110 ASN A CA 1
ATOM 825 C C . ASN A 1 110 ? -7.525 13.787 8.454 1.00 96.94 110 ASN A C 1
ATOM 827 O O . ASN A 1 110 ? -8.696 13.564 8.772 1.00 96.94 110 ASN A O 1
ATOM 831 N N . LYS A 1 111 ? -7.167 13.881 7.166 1.00 97.38 111 LYS A N 1
ATOM 832 C CA . LYS A 1 111 ? -8.104 13.620 6.062 1.00 97.38 111 LYS A CA 1
ATOM 833 C C . LYS A 1 111 ? -8.412 12.134 5.938 1.00 97.38 111 LYS A C 1
ATOM 835 O O . LYS A 1 111 ? -9.584 11.791 5.787 1.00 97.38 111 LYS A O 1
ATOM 840 N N . LEU A 1 112 ? -7.390 11.284 6.053 1.00 97.75 112 LEU A N 1
ATOM 841 C CA . LEU A 1 112 ? -7.537 9.828 6.045 1.00 97.75 112 LEU A CA 1
ATOM 842 C C . LEU A 1 112 ? -8.380 9.360 7.235 1.00 97.75 112 LEU A C 1
ATOM 844 O O . LEU A 1 112 ? -9.380 8.667 7.055 1.00 97.75 112 LEU A O 1
ATOM 848 N N . ASN A 1 113 ? -8.060 9.836 8.439 1.00 97.75 113 ASN A N 1
ATOM 849 C CA . ASN A 1 113 ? -8.780 9.476 9.662 1.00 97.75 113 ASN A CA 1
ATOM 850 C C . ASN A 1 113 ? -10.261 9.879 9.635 1.00 97.75 113 ASN A C 1
ATOM 852 O O . ASN A 1 113 ? -11.113 9.156 10.149 1.00 97.75 113 ASN A O 1
ATOM 856 N N . LYS A 1 114 ? -10.624 10.977 8.956 1.00 97.69 114 LYS A N 1
ATOM 857 C CA . LYS A 1 114 ? -12.038 11.348 8.752 1.00 97.69 114 LYS A CA 1
ATOM 858 C C . LYS A 1 114 ? -12.822 10.322 7.929 1.00 97.69 114 LYS A C 1
ATOM 860 O O . LYS A 1 114 ? -14.049 10.289 8.070 1.00 97.69 114 LYS A O 1
ATOM 865 N N . GLN A 1 115 ? -12.162 9.508 7.106 1.00 97.94 115 GLN A N 1
ATOM 866 C CA . GLN A 1 115 ? -12.802 8.448 6.318 1.00 97.94 115 GLN A CA 1
ATOM 867 C C . GLN A 1 115 ? -13.037 7.162 7.111 1.00 97.94 115 GLN A C 1
ATOM 869 O O . GLN A 1 115 ? -13.863 6.348 6.703 1.00 97.94 115 GLN A O 1
ATOM 874 N N . VAL A 1 116 ? -12.373 6.989 8.257 1.00 96.81 116 VAL A N 1
ATOM 875 C CA . VAL A 1 116 ? -12.625 5.856 9.150 1.00 96.81 116 VAL A CA 1
ATOM 876 C C . VAL A 1 116 ? -13.992 6.049 9.804 1.00 96.81 116 VAL A C 1
ATOM 878 O O . VAL A 1 116 ? -14.196 6.935 10.637 1.00 96.81 116 VAL A O 1
ATOM 881 N N . LYS A 1 117 ? -14.974 5.235 9.407 1.00 95.00 117 LYS A N 1
ATOM 882 C CA . LYS A 1 117 ? -16.353 5.284 9.917 1.00 95.00 117 LYS A CA 1
ATOM 883 C C . LYS A 1 117 ? -16.698 3.954 10.549 1.00 95.00 117 LYS A C 1
ATOM 885 O O . LYS A 1 117 ? -16.497 2.927 9.924 1.00 95.00 117 LYS A O 1
ATOM 890 N N . LYS A 1 118 ? -17.261 3.964 11.763 1.00 92.94 118 LYS A N 1
ATOM 891 C CA . LYS A 1 118 ? -17.590 2.731 12.506 1.00 92.94 118 LYS A CA 1
ATOM 892 C C . LYS A 1 118 ? -16.389 1.767 12.594 1.00 92.94 118 LYS A C 1
ATOM 894 O O . LYS A 1 118 ? -16.556 0.567 12.430 1.00 92.94 118 LYS A O 1
ATOM 899 N N . ASN A 1 119 ? -15.189 2.310 12.825 1.00 93.06 119 ASN A N 1
ATOM 900 C CA . ASN A 1 119 ? -13.930 1.559 12.934 1.00 93.06 119 ASN A CA 1
ATOM 901 C C . ASN A 1 119 ? -13.587 0.741 11.679 1.00 93.06 119 ASN A C 1
ATOM 903 O O . ASN A 1 119 ? -13.017 -0.342 11.772 1.00 93.06 119 ASN A O 1
ATOM 907 N N . GLN A 1 120 ? -13.961 1.232 10.502 1.00 95.50 120 GLN A N 1
ATOM 908 C CA . GLN A 1 120 ? -13.596 0.617 9.235 1.00 95.50 120 GLN A CA 1
ATOM 909 C C . GLN A 1 120 ? -13.319 1.684 8.182 1.00 95.50 120 GLN A C 1
ATOM 911 O O . GLN A 1 120 ? -13.899 2.776 8.204 1.00 95.50 120 GLN A O 1
ATOM 916 N N . VAL A 1 121 ? -12.462 1.344 7.231 1.00 97.06 121 VAL A N 1
ATOM 917 C CA . VAL A 1 121 ? -12.235 2.129 6.020 1.00 97.06 121 VAL A CA 1
ATOM 918 C C . VAL A 1 121 ? -11.884 1.193 4.875 1.00 97.06 121 VAL A C 1
ATOM 920 O O . VAL A 1 121 ? -11.282 0.144 5.083 1.00 97.06 121 VAL A O 1
ATOM 923 N N . LYS A 1 122 ? -12.288 1.547 3.657 1.00 96.88 122 LYS A N 1
ATOM 924 C CA . LYS A 1 122 ? -11.867 0.815 2.464 1.00 96.88 122 LYS A CA 1
ATOM 925 C C . LYS A 1 122 ? -10.522 1.331 1.980 1.00 96.88 122 LYS A C 1
ATOM 927 O O . LYS A 1 122 ? -10.317 2.547 1.968 1.00 96.88 122 LYS A O 1
ATOM 932 N N . PHE A 1 123 ? -9.659 0.441 1.510 1.00 97.12 123 PHE A N 1
ATOM 933 C CA . PHE A 1 123 ? -8.364 0.822 0.955 1.00 97.12 123 PHE A CA 1
ATOM 934 C C . PHE A 1 123 ? -8.516 1.826 -0.197 1.00 97.12 123 PHE A C 1
ATOM 936 O O . PHE A 1 123 ? -7.921 2.904 -0.155 1.00 97.12 123 PHE A O 1
ATOM 943 N N . SER A 1 124 ? -9.417 1.566 -1.151 1.00 95.62 124 SER A N 1
ATOM 944 C CA . SER A 1 124 ? -9.660 2.512 -2.250 1.00 95.62 124 SER A CA 1
ATOM 945 C C . SER A 1 124 ? -10.158 3.886 -1.779 1.00 95.62 124 SER A C 1
ATOM 947 O O . SER A 1 124 ? -9.930 4.896 -2.442 1.00 95.62 124 SER A O 1
ATOM 949 N N . THR A 1 125 ? -10.833 3.968 -0.626 1.00 96.81 125 THR A N 1
ATOM 950 C CA . THR A 1 125 ? -11.277 5.252 -0.059 1.00 96.81 125 THR A CA 1
ATOM 951 C C . THR A 1 125 ? -10.093 6.066 0.454 1.00 96.81 125 THR A C 1
ATOM 953 O O . THR A 1 125 ? -10.092 7.284 0.277 1.00 96.81 125 THR A O 1
ATOM 956 N N . LEU A 1 126 ? -9.073 5.420 1.031 1.00 97.19 126 LEU A N 1
ATOM 957 C CA . LEU A 1 126 ? -7.832 6.092 1.426 1.00 97.19 126 LEU A CA 1
ATOM 958 C C . LEU A 1 126 ? -7.122 6.673 0.201 1.00 97.19 126 LEU A C 1
ATOM 960 O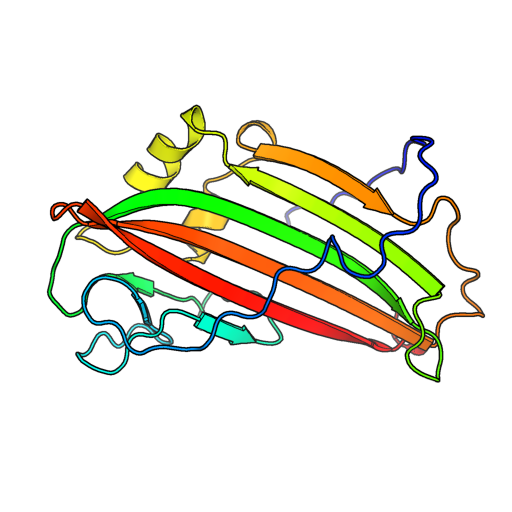 O . LEU A 1 126 ? -6.850 7.872 0.180 1.00 97.19 126 LEU A O 1
ATOM 964 N N . LEU A 1 127 ? -6.937 5.864 -0.849 1.00 95.12 127 LEU A N 1
ATOM 965 C CA . LEU A 1 127 ? -6.312 6.309 -2.100 1.00 95.12 127 LEU A CA 1
ATOM 966 C C . LEU A 1 127 ? -7.053 7.495 -2.729 1.00 95.12 127 LEU A C 1
ATOM 968 O O . LEU A 1 127 ? -6.447 8.508 -3.052 1.00 95.12 127 LEU A O 1
ATOM 972 N N . ASN A 1 128 ? -8.381 7.407 -2.840 1.00 95.44 128 ASN A N 1
ATOM 973 C CA . ASN A 1 128 ? -9.202 8.454 -3.459 1.00 95.44 128 ASN A CA 1
ATOM 974 C C . ASN A 1 128 ? -9.312 9.744 -2.624 1.00 95.44 128 ASN A C 1
ATOM 976 O O . ASN A 1 128 ? -9.812 10.753 -3.125 1.00 95.44 128 ASN A O 1
ATOM 980 N N . THR A 1 129 ? -8.911 9.713 -1.351 1.00 96.38 129 THR A N 1
ATOM 981 C CA . THR A 1 129 ? -8.946 10.884 -0.460 1.00 96.38 129 THR A CA 1
ATOM 982 C C . THR A 1 129 ? -7.731 11.786 -0.645 1.00 96.38 129 THR A C 1
ATOM 984 O O . THR A 1 129 ? -7.821 12.988 -0.384 1.00 96.38 129 THR A O 1
ATOM 987 N N . LEU A 1 130 ? -6.606 11.215 -1.068 1.00 94.94 130 LEU A N 1
ATOM 988 C CA . LEU A 1 130 ? -5.337 11.915 -1.209 1.00 94.94 130 LEU A CA 1
ATOM 989 C C . LEU A 1 130 ? -5.231 12.536 -2.603 1.00 94.94 130 LEU A C 1
ATOM 991 O O . LEU A 1 130 ? -5.549 11.902 -3.607 1.00 94.94 130 LEU A O 1
ATOM 995 N N . GLY A 1 131 ? -4.780 13.786 -2.664 1.00 93.19 131 GLY A N 1
ATOM 996 C CA . GLY A 1 131 ? -4.303 14.411 -3.899 1.00 93.19 131 GLY A CA 1
ATOM 997 C C . GLY A 1 131 ? -2.801 14.683 -3.842 1.00 93.19 131 GLY A C 1
ATOM 998 O O . GLY A 1 131 ? -2.187 14.548 -2.791 1.00 93.19 131 GLY A O 1
ATOM 999 N N . GLU A 1 132 ? -2.217 15.154 -4.944 1.00 92.00 132 GLU A N 1
ATOM 1000 C CA . GLU A 1 132 ? -0.771 15.438 -5.049 1.00 92.00 132 GLU A CA 1
ATOM 1001 C C . GLU A 1 132 ? -0.241 16.321 -3.909 1.00 92.00 132 GLU A C 1
ATOM 1003 O O . GLU A 1 132 ? 0.783 16.028 -3.305 1.00 92.00 132 GLU A O 1
ATOM 1008 N N . LYS A 1 133 ? -0.986 17.369 -3.532 1.00 95.75 133 LYS A N 1
ATOM 1009 C CA . LYS A 1 133 ? -0.590 18.278 -2.443 1.00 95.75 133 LYS A CA 1
ATOM 1010 C C . LYS A 1 133 ? -0.463 17.599 -1.074 1.00 95.75 133 LYS A C 1
ATOM 1012 O O . LYS A 1 133 ? 0.193 18.148 -0.188 1.00 95.75 133 LYS A O 1
ATOM 1017 N N . ASP A 1 134 ? -1.112 16.450 -0.899 1.00 96.62 134 ASP A N 1
ATOM 1018 C CA . ASP A 1 134 ? -1.158 15.700 0.355 1.00 96.62 134 ASP A CA 1
ATOM 1019 C C . ASP A 1 134 ? 0.055 14.780 0.538 1.00 96.62 134 ASP A C 1
ATOM 1021 O O . ASP A 1 134 ? 0.209 14.201 1.616 1.00 96.62 134 ASP A O 1
ATOM 1025 N N . LEU A 1 135 ? 0.905 14.684 -0.488 1.00 96.25 135 LEU A N 1
ATOM 1026 C CA . LEU A 1 135 ? 2.050 13.792 -0.566 1.00 96.25 135 LEU A CA 1
ATOM 1027 C C . LEU A 1 135 ? 3.355 14.593 -0.623 1.00 96.25 135 LEU A C 1
ATOM 1029 O O . LEU A 1 135 ? 3.414 15.675 -1.215 1.00 96.25 135 LEU A O 1
ATOM 1033 N N . ASP A 1 136 ? 4.388 14.051 0.005 1.00 94.62 136 ASP A N 1
ATOM 1034 C CA . ASP A 1 136 ? 5.779 14.298 -0.361 1.00 94.62 136 ASP A CA 1
ATOM 1035 C C . ASP A 1 136 ? 6.211 13.193 -1.324 1.00 94.62 136 ASP A C 1
ATOM 1037 O O . ASP A 1 136 ? 5.795 12.042 -1.166 1.00 94.62 136 ASP A O 1
A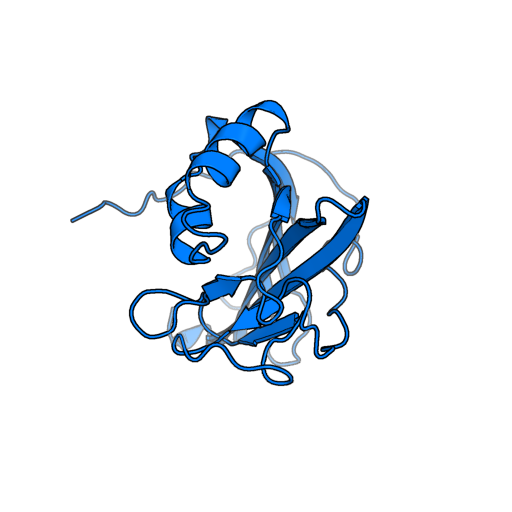TOM 1041 N N . SER A 1 137 ? 6.989 13.546 -2.345 1.00 92.88 137 SER A N 1
ATOM 1042 C CA . SER A 1 137 ? 7.417 12.608 -3.379 1.00 92.88 137 SER A CA 1
ATOM 1043 C C . SER A 1 137 ? 8.912 12.698 -3.623 1.00 92.88 137 SER A C 1
ATOM 1045 O O . SER A 1 137 ? 9.431 13.786 -3.877 1.00 92.88 137 SER A O 1
ATOM 1047 N N . GLU A 1 138 ? 9.569 11.548 -3.637 1.00 89.81 138 GLU A N 1
ATOM 1048 C CA . GLU A 1 138 ? 10.971 11.396 -4.010 1.00 89.81 138 GLU A CA 1
ATOM 1049 C C . GLU A 1 138 ? 11.050 10.445 -5.198 1.00 89.81 138 GLU A C 1
ATOM 1051 O O . GLU A 1 138 ? 10.376 9.417 -5.219 1.00 89.81 138 GLU A O 1
ATOM 1056 N N . MET A 1 139 ? 11.838 10.798 -6.209 1.00 89.00 139 MET A N 1
ATOM 1057 C CA . MET A 1 139 ? 11.968 10.010 -7.429 1.00 89.00 139 MET A CA 1
ATOM 1058 C C . MET A 1 139 ? 13.427 9.633 -7.646 1.00 89.00 139 MET A C 1
ATOM 1060 O O . MET A 1 139 ? 14.316 10.467 -7.488 1.00 89.00 139 MET A O 1
ATOM 1064 N N . ALA A 1 140 ? 13.650 8.388 -8.047 1.00 86.12 140 ALA A N 1
ATOM 1065 C CA . ALA A 1 140 ? 14.938 7.885 -8.495 1.00 86.12 140 ALA A CA 1
ATOM 1066 C C . ALA A 1 140 ? 14.730 7.010 -9.734 1.00 86.12 140 ALA A C 1
ATOM 1068 O O . ALA A 1 140 ? 13.644 6.478 -9.957 1.00 86.12 140 ALA A O 1
ATOM 1069 N N . GLY A 1 141 ? 15.754 6.861 -10.562 1.00 84.12 141 GLY A N 1
ATOM 1070 C CA . GLY A 1 141 ? 15.642 6.069 -11.779 1.00 84.12 141 GLY A CA 1
ATOM 1071 C C . GLY A 1 141 ? 16.897 6.127 -12.627 1.00 84.12 141 GLY A C 1
ATOM 1072 O O . GLY A 1 141 ? 17.816 6.902 -12.350 1.00 84.12 141 GLY A O 1
ATOM 1073 N N . THR A 1 142 ? 16.921 5.313 -13.676 1.00 81.81 142 THR A N 1
ATOM 1074 C CA . THR A 1 142 ? 17.946 5.405 -14.713 1.00 81.81 142 THR A CA 1
ATOM 1075 C C . THR A 1 142 ? 17.821 6.726 -15.466 1.00 81.81 142 THR A C 1
ATOM 1077 O O . THR A 1 142 ? 16.722 7.192 -15.758 1.00 81.81 142 THR A O 1
ATOM 1080 N N . ALA A 1 143 ? 18.961 7.343 -15.779 1.00 65.75 143 ALA A N 1
ATOM 1081 C CA . ALA A 1 143 ? 19.001 8.654 -16.428 1.00 65.75 143 ALA A CA 1
ATOM 1082 C C . ALA A 1 143 ? 18.558 8.623 -17.902 1.00 65.75 143 ALA A C 1
ATOM 1084 O O . ALA A 1 143 ? 18.146 9.651 -18.437 1.00 65.75 143 ALA A O 1
ATOM 1085 N N . GLU A 1 144 ? 18.660 7.463 -18.550 1.00 68.06 144 GLU A N 1
ATOM 1086 C CA . GLU A 1 144 ? 18.358 7.272 -19.967 1.00 68.06 144 GLU A CA 1
ATOM 1087 C C . GLU A 1 144 ? 17.155 6.339 -20.135 1.00 68.06 144 GLU A C 1
ATOM 1089 O O . GLU A 1 144 ? 16.986 5.369 -19.389 1.00 68.06 144 GLU A O 1
ATOM 1094 N N . GLU A 1 145 ? 16.304 6.656 -21.110 1.00 65.81 145 GLU A N 1
ATOM 1095 C CA . GLU A 1 145 ? 15.211 5.784 -21.534 1.00 65.81 145 GLU A CA 1
ATOM 1096 C C . GLU A 1 145 ? 15.808 4.531 -22.202 1.00 65.81 145 GLU A C 1
ATOM 1098 O O . GLU A 1 145 ? 16.704 4.668 -23.042 1.00 65.81 145 GLU A O 1
ATOM 1103 N N . PRO A 1 146 ? 15.367 3.311 -21.843 1.00 67.25 146 PRO A N 1
ATOM 1104 C CA . PRO A 1 146 ? 15.891 2.101 -22.462 1.00 67.25 146 PRO A CA 1
ATOM 1105 C C . PRO A 1 146 ? 15.518 2.073 -23.947 1.00 67.25 146 PRO A C 1
ATOM 1107 O O . PRO A 1 146 ? 14.393 2.411 -24.317 1.00 67.25 146 PRO A O 1
ATOM 1110 N N . ASP A 1 147 ? 16.427 1.609 -24.809 1.00 69.06 147 ASP A N 1
ATOM 1111 C CA . ASP A 1 147 ? 16.073 1.330 -26.203 1.00 69.06 147 ASP A CA 1
ATOM 1112 C C . ASP A 1 147 ? 14.910 0.329 -26.216 1.00 69.06 147 ASP A C 1
ATOM 1114 O O . ASP A 1 147 ? 14.989 -0.752 -25.632 1.00 69.06 147 ASP A O 1
ATOM 1118 N N . THR A 1 148 ? 13.818 0.684 -26.890 1.00 64.81 148 THR A N 1
ATOM 1119 C CA . THR A 1 148 ? 12.618 -0.156 -27.012 1.00 64.81 148 THR A CA 1
ATOM 1120 C C . THR A 1 148 ? 12.888 -1.563 -27.554 1.00 64.81 148 THR A C 1
ATOM 1122 O O . THR A 1 148 ? 12.112 -2.474 -27.287 1.00 64.81 148 THR A O 1
ATOM 1125 N N . ASN A 1 149 ? 14.008 -1.777 -28.254 1.00 72.75 149 ASN A N 1
ATOM 1126 C CA . ASN A 1 149 ? 14.429 -3.096 -28.735 1.00 72.75 149 ASN A CA 1
ATOM 1127 C C . ASN A 1 149 ? 15.150 -3.948 -27.673 1.00 72.75 149 ASN A C 1
ATOM 1129 O O . ASN A 1 149 ? 15.478 -5.104 -27.940 1.00 72.75 149 ASN A O 1
ATOM 1133 N N . THR A 1 150 ? 15.447 -3.388 -26.497 1.00 76.06 150 THR A N 1
ATOM 1134 C CA . THR A 1 150 ? 16.300 -4.024 -25.477 1.00 76.06 150 THR A CA 1
ATOM 1135 C C . THR A 1 150 ? 15.535 -4.638 -24.311 1.00 76.06 150 THR A C 1
ATOM 1137 O O . THR A 1 150 ? 16.077 -5.516 -23.640 1.00 76.06 150 THR A O 1
ATOM 1140 N N . PHE A 1 151 ? 14.275 -4.255 -24.084 1.00 82.81 151 PHE A N 1
ATOM 1141 C CA . PHE A 1 151 ? 13.461 -4.836 -23.018 1.00 82.81 151 PHE A CA 1
ATOM 1142 C C . PHE A 1 151 ? 12.388 -5.779 -23.572 1.00 82.81 151 PHE A C 1
ATOM 1144 O O . PHE A 1 151 ? 11.756 -5.524 -24.592 1.00 82.81 151 PHE A O 1
ATOM 1151 N N . ALA A 1 152 ? 12.187 -6.899 -22.882 1.00 86.88 152 ALA A N 1
ATOM 1152 C CA . ALA A 1 152 ? 11.207 -7.920 -23.240 1.00 86.88 152 ALA A CA 1
ATOM 1153 C C . ALA A 1 152 ? 9.901 -7.775 -22.448 1.00 86.88 152 ALA A C 1
ATOM 1155 O O . ALA A 1 152 ? 8.855 -8.247 -22.895 1.00 86.88 152 ALA A O 1
ATOM 1156 N N . LYS A 1 153 ? 9.948 -7.136 -21.274 1.00 88.94 153 LYS A N 1
ATOM 1157 C CA . LYS A 1 153 ? 8.787 -6.945 -20.400 1.00 88.94 153 LYS A CA 1
ATOM 1158 C C . LYS A 1 153 ? 8.936 -5.731 -19.488 1.00 88.94 153 LYS A C 1
ATOM 1160 O O . LYS A 1 153 ? 10.047 -5.352 -19.123 1.00 88.94 153 LYS A O 1
ATOM 1165 N N . LEU A 1 154 ? 7.803 -5.185 -19.063 1.00 89.38 154 LEU A N 1
ATOM 1166 C CA . LEU A 1 154 ? 7.708 -4.207 -17.986 1.00 89.38 154 LEU A CA 1
ATOM 1167 C C . LEU A 1 154 ? 7.200 -4.878 -16.712 1.00 89.38 154 LEU A C 1
ATOM 1169 O O . LEU A 1 154 ? 6.187 -5.577 -16.739 1.00 89.38 154 LEU A O 1
ATOM 1173 N N . ARG A 1 155 ? 7.873 -4.633 -15.591 1.00 91.44 155 ARG A N 1
ATOM 1174 C CA . ARG A 1 155 ? 7.399 -4.947 -14.242 1.00 91.44 155 ARG A CA 1
ATOM 1175 C C . ARG A 1 155 ? 6.894 -3.661 -13.603 1.00 91.44 155 ARG A C 1
ATOM 1177 O O . ARG A 1 155 ? 7.659 -2.713 -13.462 1.00 91.44 155 ARG A O 1
ATOM 1184 N N . ASN A 1 156 ? 5.630 -3.638 -13.193 1.00 91.75 156 ASN A N 1
ATOM 1185 C CA . ASN A 1 156 ? 5.102 -2.564 -12.359 1.00 91.75 156 ASN A CA 1
ATOM 1186 C C . ASN A 1 156 ? 4.918 -3.082 -10.940 1.00 91.75 156 ASN A C 1
ATOM 1188 O O . ASN A 1 156 ? 4.240 -4.090 -10.717 1.00 91.75 156 ASN A O 1
ATOM 1192 N N . LEU A 1 157 ? 5.482 -2.350 -9.992 1.00 93.50 157 LEU A N 1
ATOM 1193 C CA . LEU A 1 157 ? 5.370 -2.608 -8.573 1.00 93.50 157 LEU A CA 1
ATOM 1194 C C . LEU A 1 157 ? 4.707 -1.413 -7.888 1.00 93.50 157 LEU A C 1
ATOM 1196 O O . LEU A 1 157 ? 5.134 -0.275 -8.056 1.00 93.50 157 LEU A O 1
ATOM 1200 N N . GLN A 1 158 ? 3.677 -1.672 -7.090 1.00 95.38 158 GLN A N 1
ATOM 1201 C CA . GLN A 1 158 ? 3.099 -0.702 -6.167 1.00 95.38 158 GLN A CA 1
ATOM 1202 C C . GLN A 1 158 ? 3.016 -1.330 -4.780 1.00 95.38 158 GLN A C 1
ATOM 1204 O O . GLN A 1 158 ? 2.274 -2.289 -4.580 1.00 95.38 158 GLN A O 1
ATOM 1209 N N . VAL A 1 159 ? 3.768 -0.795 -3.822 1.00 97.12 159 VAL A N 1
ATOM 1210 C CA . VAL A 1 159 ? 3.736 -1.245 -2.427 1.00 97.12 159 VAL A CA 1
ATOM 1211 C C . VAL A 1 159 ? 3.134 -0.148 -1.573 1.00 97.12 159 VAL A C 1
ATOM 1213 O O . VAL A 1 159 ? 3.678 0.950 -1.511 1.00 97.12 159 VAL A O 1
ATOM 1216 N N . TYR A 1 160 ? 2.013 -0.446 -0.925 1.00 97.75 160 TYR A N 1
ATOM 1217 C CA . TYR A 1 160 ? 1.345 0.462 -0.004 1.00 97.75 160 TYR A CA 1
ATOM 1218 C C . TYR A 1 160 ? 1.582 0.001 1.423 1.00 97.75 160 TYR A C 1
ATOM 1220 O O . TYR A 1 160 ? 1.041 -1.027 1.830 1.00 97.75 160 TYR A O 1
ATOM 1228 N N . ASP A 1 161 ? 2.324 0.791 2.185 1.00 98.06 161 ASP A N 1
ATOM 1229 C CA . ASP A 1 161 ? 2.496 0.596 3.618 1.00 98.06 161 ASP A CA 1
ATOM 1230 C C . ASP A 1 161 ? 1.548 1.531 4.363 1.00 98.06 161 ASP A C 1
ATOM 1232 O O . ASP A 1 161 ? 1.542 2.744 4.144 1.00 98.06 161 ASP A O 1
ATOM 1236 N N . ILE A 1 162 ? 0.723 0.970 5.240 1.00 98.38 162 ILE A N 1
ATOM 1237 C CA . ILE A 1 162 ? -0.266 1.692 6.036 1.00 98.38 162 ILE A CA 1
ATOM 1238 C C . ILE A 1 162 ? 0.031 1.405 7.501 1.00 98.38 162 ILE A C 1
ATOM 1240 O O . ILE A 1 162 ? -0.040 0.264 7.955 1.00 98.38 162 ILE A O 1
ATOM 1244 N N . PHE A 1 163 ? 0.335 2.456 8.249 1.00 98.00 163 PHE A N 1
ATOM 1245 C CA . PHE A 1 163 ? 0.611 2.384 9.675 1.00 98.00 163 PHE A CA 1
ATOM 1246 C C . PHE A 1 163 ? -0.639 2.816 10.425 1.00 98.00 163 PHE A C 1
ATOM 1248 O O . PHE A 1 163 ? -1.200 3.889 10.166 1.00 98.00 163 PHE A O 1
ATOM 1255 N N . VAL A 1 164 ? -1.101 1.959 11.330 1.00 97.56 164 VAL A N 1
ATOM 1256 C CA . VAL A 1 164 ? -2.267 2.227 12.165 1.00 97.56 164 VAL A CA 1
ATOM 1257 C C . VAL A 1 164 ? -1.925 2.045 13.630 1.00 97.56 164 VAL A C 1
ATOM 1259 O O . VAL A 1 164 ? -1.144 1.173 14.001 1.00 97.56 164 VAL A O 1
ATOM 1262 N N . LYS A 1 165 ? -2.555 2.842 14.484 1.00 96.38 165 LYS A N 1
ATOM 1263 C CA . LYS A 1 165 ? -2.407 2.757 15.931 1.00 96.38 165 LYS A CA 1
ATOM 1264 C C . LYS A 1 165 ? -3.762 2.531 16.574 1.00 96.38 165 LYS A C 1
ATOM 1266 O O . LYS A 1 165 ? -4.744 3.207 16.269 1.00 96.38 165 LYS A O 1
ATOM 1271 N N . THR A 1 166 ? -3.834 1.548 17.459 1.00 94.50 166 THR A N 1
ATOM 1272 C CA . THR A 1 166 ? -5.015 1.340 18.309 1.00 94.50 166 THR A CA 1
ATOM 1273 C C . THR A 1 166 ? -4.972 2.279 19.517 1.00 94.50 166 THR A C 1
ATOM 1275 O O . THR A 1 166 ? -3.907 2.764 19.893 1.00 94.50 166 THR A O 1
ATOM 1278 N N . LEU A 1 167 ? -6.108 2.512 20.187 1.00 84.25 167 LEU A N 1
ATOM 1279 C CA . LEU A 1 167 ? -6.141 3.333 21.415 1.00 84.25 167 LEU A CA 1
ATOM 1280 C C . LEU A 1 167 ? -5.265 2.778 22.554 1.00 84.25 167 LEU A C 1
ATOM 1282 O O . LEU A 1 167 ? -4.821 3.531 23.415 1.00 84.25 167 LEU A O 1
ATOM 1286 N N . GLU A 1 168 ? -4.969 1.479 22.534 1.00 86.56 168 GLU A N 1
ATOM 1287 C CA . GLU A 1 168 ? -4.024 0.814 23.444 1.00 86.56 168 GLU A CA 1
ATOM 1288 C C . GLU A 1 168 ? -2.554 1.086 23.064 1.00 86.56 168 GLU A C 1
ATOM 1290 O O . GLU A 1 168 ? -1.635 0.494 23.618 1.00 86.56 168 GLU A O 1
ATOM 1295 N N . SER A 1 169 ? -2.319 1.992 22.112 1.00 81.94 169 SER A N 1
ATOM 1296 C CA . SER A 1 169 ? -1.011 2.402 21.599 1.00 81.94 169 SER A CA 1
ATOM 1297 C C . SER A 1 169 ? -0.180 1.308 20.929 1.00 81.94 169 SER A C 1
ATOM 1299 O O . SER A 1 169 ? 1.008 1.513 20.694 1.00 81.94 169 SER A O 1
ATOM 1301 N N . LYS A 1 170 ? -0.801 0.190 20.540 1.00 88.12 170 LYS A N 1
ATOM 1302 C CA . LYS A 1 170 ? -0.175 -0.797 19.655 1.00 88.12 170 LYS A CA 1
ATOM 1303 C C . LYS A 1 170 ? -0.188 -0.274 18.222 1.00 88.12 170 LYS A C 1
ATOM 1305 O O . LYS A 1 170 ? -1.270 -0.031 17.677 1.00 88.12 170 LYS A O 1
ATOM 1310 N N . GLU A 1 171 ? 1.000 -0.112 17.651 1.00 94.44 171 GLU A N 1
ATOM 1311 C CA . GLU A 1 171 ? 1.197 0.154 16.229 1.00 94.44 171 GLU A CA 1
ATOM 1312 C C . GLU A 1 171 ? 1.111 -1.155 15.441 1.00 94.44 171 GLU A C 1
ATOM 1314 O O . GLU A 1 171 ? 1.582 -2.204 15.885 1.00 94.44 171 GLU A O 1
ATOM 1319 N N . ILE A 1 172 ? 0.443 -1.098 14.298 1.00 96.44 172 ILE A N 1
ATOM 1320 C CA . ILE A 1 172 ? 0.252 -2.214 13.384 1.00 96.44 172 ILE A CA 1
ATOM 1321 C C . ILE A 1 172 ? 0.609 -1.703 11.994 1.00 96.44 172 ILE A C 1
ATOM 1323 O O . ILE A 1 172 ? 0.085 -0.688 11.531 1.00 96.44 172 ILE A O 1
ATOM 1327 N N . HIS A 1 173 ? 1.500 -2.427 11.333 1.00 97.56 173 HIS A N 1
ATOM 1328 C CA . HIS A 1 173 ? 1.876 -2.194 9.949 1.00 97.56 173 HIS A CA 1
ATOM 1329 C C . HIS A 1 173 ? 1.042 -3.120 9.065 1.00 97.56 173 HIS A C 1
ATOM 1331 O O . HIS A 1 173 ? 0.951 -4.323 9.317 1.00 97.56 173 HIS A O 1
ATOM 1337 N N . LEU A 1 174 ? 0.372 -2.535 8.077 1.00 98.38 174 LEU A N 1
ATOM 1338 C CA . LEU A 1 174 ? -0.343 -3.246 7.030 1.00 98.38 174 LEU A CA 1
ATOM 1339 C C . LEU A 1 174 ? 0.345 -2.984 5.689 1.00 98.38 174 LEU A C 1
ATOM 1341 O O . LEU A 1 174 ? 0.657 -1.829 5.399 1.00 98.38 174 LEU A O 1
ATOM 1345 N N . GLN A 1 175 ? 0.527 -4.011 4.859 1.00 98.25 175 GLN A N 1
ATOM 1346 C CA . GLN A 1 175 ? 1.163 -3.866 3.547 1.00 98.25 175 GLN A CA 1
ATOM 1347 C C . GLN A 1 175 ? 0.343 -4.500 2.424 1.00 98.25 175 GLN A C 1
ATOM 1349 O O . GLN A 1 175 ? -0.011 -5.677 2.470 1.00 98.25 175 GLN A O 1
ATOM 1354 N N . ILE A 1 176 ? 0.089 -3.733 1.366 1.00 97.75 176 ILE A N 1
ATOM 1355 C CA . ILE A 1 176 ? -0.469 -4.246 0.112 1.00 97.75 176 ILE A CA 1
ATOM 1356 C C . ILE A 1 176 ? 0.627 -4.166 -0.940 1.00 97.75 176 ILE A C 1
ATOM 1358 O O . ILE A 1 176 ? 1.019 -3.078 -1.350 1.00 97.75 176 ILE A O 1
ATOM 1362 N N . TYR A 1 177 ? 1.098 -5.321 -1.383 1.00 96.62 177 TYR A N 1
ATOM 1363 C CA . TYR A 1 177 ? 2.152 -5.460 -2.371 1.00 96.62 177 TYR A CA 1
ATOM 1364 C C . TYR A 1 177 ? 1.528 -5.874 -3.711 1.00 96.62 177 TYR A C 1
ATOM 1366 O O . TYR A 1 177 ? 0.998 -6.980 -3.854 1.00 96.62 177 TYR A O 1
ATOM 1374 N N . VAL A 1 178 ? 1.545 -4.967 -4.686 1.00 96.12 178 VAL A N 1
ATOM 1375 C CA . VAL A 1 178 ? 0.921 -5.135 -6.002 1.00 96.12 178 VAL A CA 1
ATOM 1376 C C . VAL A 1 178 ? 1.994 -5.262 -7.071 1.00 96.12 178 VAL A C 1
ATOM 1378 O O . VAL A 1 178 ? 2.703 -4.300 -7.339 1.00 96.12 178 VAL A O 1
ATOM 1381 N N . GLU A 1 179 ? 2.077 -6.410 -7.730 1.00 94.88 179 GLU A N 1
ATOM 1382 C CA . GLU A 1 179 ? 3.108 -6.687 -8.730 1.00 94.88 179 GLU A CA 1
ATOM 1383 C C . GLU A 1 179 ? 2.491 -7.259 -10.002 1.00 94.88 179 GLU A C 1
ATOM 1385 O O . GLU A 1 179 ? 1.806 -8.282 -9.976 1.00 94.88 179 GLU A O 1
ATOM 1390 N N . ASN A 1 180 ? 2.733 -6.602 -11.133 1.00 92.94 180 ASN A N 1
ATOM 1391 C CA . ASN A 1 180 ? 2.292 -7.091 -12.432 1.00 92.94 180 ASN A CA 1
ATOM 1392 C C . ASN A 1 180 ? 3.392 -6.986 -13.483 1.00 92.94 180 ASN A C 1
ATOM 1394 O O . ASN A 1 180 ? 4.305 -6.167 -13.387 1.00 92.94 180 ASN A O 1
ATOM 1398 N N . PHE A 1 181 ? 3.267 -7.832 -14.499 1.00 91.12 181 PHE A N 1
ATOM 1399 C CA . PHE A 1 181 ? 4.173 -7.892 -15.632 1.00 91.12 181 PHE A CA 1
ATOM 1400 C C . PHE A 1 181 ? 3.375 -7.713 -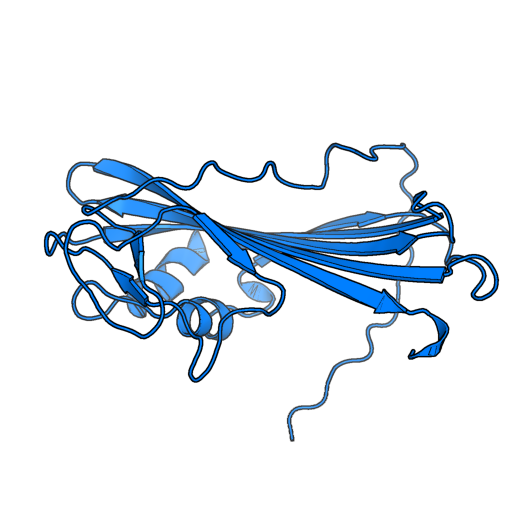16.918 1.00 91.12 181 PHE A C 1
ATOM 1402 O O . PHE A 1 181 ? 2.287 -8.275 -17.049 1.00 91.12 181 PHE A O 1
ATOM 1409 N N . HIS A 1 182 ? 3.930 -6.948 -17.850 1.00 88.62 182 HIS A N 1
ATOM 1410 C CA . HIS A 1 182 ? 3.398 -6.767 -19.195 1.00 88.62 182 HIS A CA 1
ATOM 1411 C C . HIS A 1 182 ? 4.493 -7.113 -20.196 1.00 88.62 182 HIS A C 1
ATOM 1413 O O . HIS A 1 182 ? 5.614 -6.620 -20.068 1.00 88.62 182 HIS A O 1
ATOM 1419 N N . ASP A 1 183 ? 4.185 -7.958 -21.176 1.00 86.94 183 ASP A N 1
ATOM 1420 C CA . ASP A 1 183 ? 5.129 -8.244 -22.252 1.00 86.94 183 ASP A CA 1
ATOM 1421 C C . ASP A 1 183 ? 5.299 -6.993 -23.125 1.00 86.94 183 ASP A C 1
ATOM 1423 O O . ASP A 1 183 ? 4.322 -6.323 -23.455 1.00 86.94 183 ASP A O 1
ATOM 1427 N N . ALA A 1 184 ? 6.530 -6.698 -23.549 1.00 81.44 184 ALA A N 1
ATOM 1428 C CA . ALA A 1 184 ? 6.825 -5.502 -24.340 1.00 81.44 184 ALA A CA 1
ATOM 1429 C C . ALA A 1 184 ? 6.086 -5.470 -25.689 1.00 81.44 184 ALA A C 1
ATOM 1431 O O . ALA A 1 184 ? 5.740 -4.406 -26.185 1.00 81.44 184 ALA A O 1
ATOM 1432 N N . LYS A 1 185 ? 5.803 -6.645 -26.264 1.00 81.31 185 LYS A N 1
ATOM 1433 C CA . LYS A 1 185 ? 5.030 -6.806 -27.511 1.00 81.31 185 LYS A CA 1
ATOM 1434 C C . LYS A 1 185 ? 3.560 -6.365 -27.397 1.00 81.31 185 LYS A C 1
ATOM 1436 O O . LYS A 1 185 ? 2.918 -6.198 -28.429 1.00 81.31 185 LYS A O 1
ATOM 1441 N N . ASP A 1 186 ? 3.031 -6.260 -26.176 1.00 78.12 186 ASP A N 1
ATOM 1442 C CA . ASP A 1 186 ? 1.625 -5.944 -25.904 1.00 78.12 186 ASP A CA 1
ATOM 1443 C C . ASP A 1 186 ? 1.434 -4.459 -25.518 1.00 78.12 186 ASP A C 1
ATOM 1445 O O . ASP A 1 186 ? 0.328 -4.066 -25.135 1.00 78.12 186 ASP A O 1
ATOM 1449 N N . LEU A 1 187 ? 2.508 -3.654 -25.588 1.00 68.38 187 LEU A N 1
ATOM 1450 C CA . LEU A 1 187 ? 2.556 -2.227 -25.239 1.00 68.38 187 LEU A CA 1
ATOM 1451 C C . LEU A 1 187 ? 2.372 -1.303 -26.448 1.00 68.38 187 LEU A C 1
ATOM 1453 O O . LEU A 1 187 ? 2.842 -1.648 -27.555 1.00 68.38 187 LEU A O 1
#